Protein AF-A0A947UIB5-F1 (afdb_monomer)

Secondary structure (DSSP, 8-state):
-HHHHHHHHHHHHHHHH-TTSTTHHHHHHHHHHTT-HHHHHHHHHHHHHH-TT-HHHHHHHHHHHHHTT-HHHHHHHHHHHHHHHHHTTTHHHHHHHHHHHTT-HHHHHHHHHHHHHHHHHTTTTSTT--S----TTS--PPPGGGSSSS-PPPPPPPPPP------HHHHHHHHHHHHHHHHHHT--

Nearest PDB structures (foldseek):
  7obi-assembly2_B  TM=6.963E-01  e=1.605E-03  unidentified
  5bnw-assembly1_A  TM=6.310E-01  e=1.770E-03  Homo sapiens
  5nps-assembly1_A  TM=6.367E-01  e=2.744E-03  Homo sapiens
  3vty-assembly4_D  TM=6.247E-01  e=4.054E-03  Candidatus Magnetobacterium bavaricum
  1w3b-assembly1_A  TM=6.571E-01  e=7.641E-03  Homo sapiens

Foldseek 3Di:
DVVLVLVLVVLVVVCVVVVLDPSLQVNLVSCVVVVVLVVSLVSLLSNCLNVVLPLSSLQSNLVSCVVVVNNVSSVLSNLLSLVSVLVVLCVLQVVLVVCVVVVNNVSSVVSVVSSVCSNPVCVPVSVPSDSDDRDPPDPDDDDPVVVPPDDDDDDDDDDDDDDDDDDPVVVVVVSVVVVVVVVVVVVD

Solvent-accessible surface area (backbone atoms only — not comparable to full-atom values): 10899 Å² total; per-residue (Å²): 118,72,65,61,55,55,50,45,54,54,42,50,56,50,33,70,78,38,62,82,40,79,60,29,52,57,42,21,49,52,27,44,77,69,68,37,42,70,61,16,44,51,40,35,55,56,33,35,63,69,41,74,85,44,43,70,50,30,48,50,40,17,52,43,30,41,77,71,66,41,52,67,63,14,50,52,32,43,50,36,33,48,42,56,56,31,73,50,22,66,58,25,50,59,51,16,54,56,26,48,76,70,70,37,58,68,64,17,49,53,29,40,54,49,21,51,46,43,53,55,76,45,67,74,79,45,75,84,49,59,88,70,74,67,78,92,77,71,79,82,74,82,70,74,77,78,77,70,86,83,72,86,86,76,89,84,78,83,87,83,85,88,80,78,91,75,56,76,72,59,51,54,57,48,50,54,52,50,51,53,54,53,56,55,63,75,75,105

Structure (mmCIF, N/CA/C/O backbone):
data_AF-A0A947UIB5-F1
#
_entry.id   AF-A0A947UIB5-F1
#
loop_
_atom_site.group_PDB
_atom_site.id
_atom_site.type_symbol
_atom_site.label_atom_id
_atom_site.label_alt_id
_atom_site.label_comp_id
_atom_site.label_asym_id
_atom_site.label_entity_id
_atom_site.label_seq_id
_atom_site.pdbx_PDB_ins_code
_atom_site.Cartn_x
_atom_site.Cartn_y
_atom_site.Cartn_z
_atom_site.occupancy
_atom_site.B_iso_or_equiv
_atom_site.auth_seq_id
_atom_site.auth_comp_id
_atom_site.auth_asym_id
_atom_site.auth_atom_id
_atom_site.pdbx_PDB_model_num
ATOM 1 N N . MET A 1 1 ? 9.323 16.853 -19.468 1.00 47.03 1 MET A N 1
ATOM 2 C CA . MET A 1 1 ? 9.987 15.715 -20.145 1.00 47.03 1 MET A CA 1
ATOM 3 C C . MET A 1 1 ? 11.461 15.584 -19.764 1.00 47.03 1 MET A C 1
ATOM 5 O O . MET A 1 1 ? 11.873 14.468 -19.500 1.00 47.03 1 MET A O 1
ATOM 9 N N . ALA A 1 2 ? 12.253 16.667 -19.698 1.00 45.25 2 ALA A N 1
ATOM 10 C CA . ALA A 1 2 ? 13.651 16.587 -19.241 1.00 45.25 2 ALA A CA 1
ATOM 11 C C . ALA A 1 2 ? 13.792 16.429 -17.710 1.00 45.25 2 ALA A C 1
ATOM 13 O O . ALA A 1 2 ? 14.666 15.693 -17.265 1.00 45.25 2 ALA A O 1
ATOM 14 N N . ASP A 1 3 ? 12.908 17.056 -16.921 1.00 59.16 3 ASP A N 1
ATOM 15 C CA . ASP A 1 3 ? 12.922 16.965 -15.448 1.00 59.16 3 ASP A CA 1
ATOM 16 C C . ASP A 1 3 ? 12.654 15.532 -14.953 1.00 59.16 3 ASP A C 1
ATOM 18 O O . ASP A 1 3 ? 13.384 15.011 -14.120 1.00 59.16 3 ASP A O 1
ATOM 22 N N . SER A 1 4 ? 11.679 14.839 -15.551 1.00 69.69 4 SER A N 1
ATOM 23 C CA . SER A 1 4 ? 11.264 13.493 -15.125 1.00 69.69 4 SER A CA 1
ATOM 24 C C . SER A 1 4 ? 12.346 12.423 -15.322 1.00 69.69 4 SER A C 1
ATOM 26 O O . SER A 1 4 ? 12.428 11.479 -14.545 1.00 69.69 4 SER A O 1
ATOM 28 N N . ALA A 1 5 ? 13.200 12.558 -16.343 1.00 76.56 5 ALA A N 1
ATOM 29 C CA . ALA A 1 5 ? 14.285 11.607 -16.594 1.00 76.56 5 ALA A CA 1
ATOM 30 C C . ALA A 1 5 ? 15.475 11.814 -15.641 1.00 76.56 5 ALA A C 1
ATOM 32 O O . ALA A 1 5 ? 16.075 10.842 -15.182 1.00 76.56 5 ALA A O 1
ATOM 33 N N . ALA A 1 6 ? 15.800 13.073 -15.323 1.00 79.75 6 ALA A N 1
ATOM 34 C CA . ALA A 1 6 ? 16.829 13.403 -14.341 1.00 79.75 6 ALA A CA 1
ATOM 35 C C . ALA A 1 6 ? 16.397 12.992 -12.925 1.00 79.75 6 ALA A C 1
ATOM 37 O O . ALA A 1 6 ? 17.183 12.402 -12.185 1.00 79.75 6 ALA A O 1
ATOM 38 N N . GLU A 1 7 ? 15.132 13.240 -12.577 1.00 81.81 7 GLU A N 1
ATOM 39 C CA . GLU A 1 7 ? 14.546 12.810 -11.309 1.00 81.81 7 GLU A CA 1
ATOM 40 C C . GLU A 1 7 ? 14.553 11.282 -11.174 1.00 81.81 7 GLU A C 1
ATOM 42 O O . GLU A 1 7 ? 14.980 10.761 -10.141 1.00 81.81 7 GLU A O 1
ATOM 47 N N . LEU A 1 8 ? 14.169 10.553 -12.228 1.00 86.69 8 LEU A N 1
ATOM 48 C CA . LEU A 1 8 ? 14.205 9.092 -12.238 1.00 86.69 8 LEU A CA 1
ATOM 49 C C . LEU A 1 8 ? 15.620 8.555 -11.984 1.00 86.69 8 LEU A C 1
ATOM 51 O O . LEU A 1 8 ? 15.796 7.704 -11.116 1.00 86.69 8 LEU A O 1
ATOM 55 N N . PHE A 1 9 ? 16.630 9.093 -12.673 1.00 85.12 9 PHE A N 1
ATOM 56 C CA . PHE A 1 9 ? 18.028 8.692 -12.487 1.00 85.12 9 P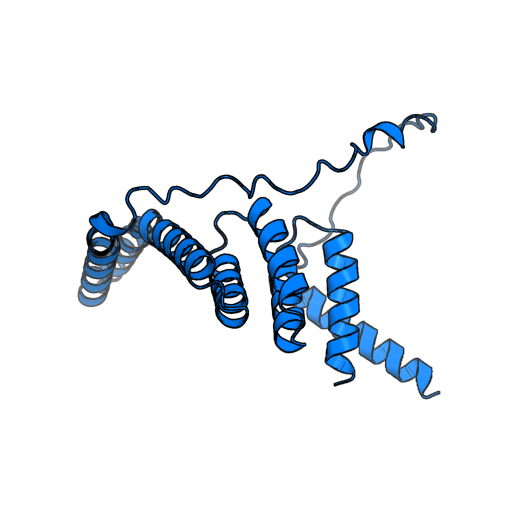HE A CA 1
ATOM 57 C C . PHE A 1 9 ? 18.514 8.910 -11.045 1.00 85.12 9 PHE A C 1
ATOM 59 O O . PHE A 1 9 ? 19.177 8.053 -10.458 1.00 85.12 9 PHE A O 1
ATOM 66 N N . LEU A 1 10 ? 18.159 10.048 -10.443 1.00 87.06 10 LEU A N 1
ATOM 67 C CA . LEU A 1 10 ? 18.513 10.354 -9.056 1.00 87.06 10 LEU A CA 1
ATOM 68 C C . LEU A 1 10 ? 17.814 9.411 -8.067 1.00 87.06 10 LEU A C 1
ATOM 70 O O . LEU A 1 10 ? 18.439 8.950 -7.110 1.00 87.06 10 LEU A O 1
ATOM 74 N N . LEU A 1 11 ? 16.536 9.103 -8.301 1.00 88.25 11 LEU A N 1
ATOM 75 C CA . LEU A 1 11 ? 15.777 8.151 -7.490 1.00 88.25 11 LEU A CA 1
ATOM 76 C C . LEU A 1 11 ? 16.348 6.730 -7.600 1.00 88.25 11 LEU A C 1
ATOM 78 O O . LEU A 1 11 ? 16.474 6.055 -6.578 1.00 88.25 11 LEU A O 1
ATOM 82 N N . GLU A 1 12 ? 16.728 6.291 -8.802 1.00 88.38 12 GLU A N 1
ATOM 83 C CA . GLU A 1 12 ? 17.376 4.997 -9.046 1.00 88.38 12 GLU A CA 1
ATOM 84 C C . GLU A 1 12 ? 18.682 4.871 -8.252 1.00 88.38 12 GLU A C 1
ATOM 86 O O . GLU A 1 12 ? 18.831 3.933 -7.466 1.00 88.38 12 GLU A O 1
ATOM 91 N N . ALA A 1 13 ? 19.598 5.834 -8.408 1.00 88.38 13 ALA A N 1
ATOM 92 C CA . ALA A 1 13 ? 20.888 5.831 -7.720 1.00 88.38 13 ALA A CA 1
ATOM 93 C C . ALA A 1 13 ? 20.712 5.793 -6.196 1.00 88.38 13 ALA A C 1
ATOM 95 O O . ALA A 1 13 ? 21.348 5.011 -5.491 1.00 88.38 13 ALA A O 1
ATOM 96 N N . TRP A 1 14 ? 19.787 6.601 -5.681 1.00 88.25 14 TRP A N 1
ATOM 97 C CA . TRP A 1 14 ? 19.594 6.715 -4.247 1.00 88.25 14 TRP A CA 1
ATOM 98 C C . TRP A 1 14 ? 18.954 5.458 -3.636 1.00 88.25 14 TRP A C 1
ATOM 100 O O . TRP A 1 14 ? 19.378 5.019 -2.565 1.00 88.25 14 TRP A O 1
ATOM 110 N N . VAL A 1 15 ? 17.952 4.862 -4.295 1.00 87.69 15 VAL A N 1
ATOM 111 C CA . VAL A 1 15 ? 17.315 3.613 -3.832 1.00 87.69 15 VAL A CA 1
ATOM 112 C C . VAL A 1 15 ? 18.281 2.433 -3.937 1.00 87.69 15 VAL A C 1
ATOM 114 O O . VAL A 1 15 ? 18.237 1.550 -3.082 1.00 87.69 15 VAL A O 1
ATOM 117 N N . ALA A 1 16 ? 19.175 2.426 -4.931 1.00 84.94 16 ALA A N 1
ATOM 118 C CA . ALA A 1 16 ? 20.237 1.429 -5.034 1.00 84.94 16 ALA A CA 1
ATOM 119 C C . ALA A 1 16 ? 21.198 1.491 -3.834 1.00 84.94 16 ALA A C 1
ATOM 121 O O . ALA A 1 16 ? 21.494 0.454 -3.241 1.00 84.94 16 ALA A O 1
ATOM 122 N N . ASP A 1 17 ? 21.604 2.696 -3.424 1.00 87.12 17 ASP A N 1
ATOM 123 C CA . ASP A 1 17 ? 22.452 2.901 -2.242 1.00 87.12 17 ASP A CA 1
ATOM 124 C C . ASP A 1 17 ? 21.692 2.689 -0.918 1.00 87.12 17 ASP A C 1
ATOM 126 O O . ASP A 1 17 ? 22.285 2.351 0.106 1.00 87.12 17 ASP A O 1
ATOM 130 N N . ASN A 1 18 ? 20.366 2.880 -0.918 1.00 86.19 18 ASN A N 1
ATOM 131 C CA . ASN A 1 18 ? 19.512 2.835 0.272 1.00 86.19 18 ASN A CA 1
ATOM 132 C C . ASN A 1 18 ? 18.266 1.955 0.045 1.00 86.19 18 ASN A C 1
ATOM 134 O O . ASN A 1 18 ? 17.135 2.463 0.038 1.00 86.19 18 ASN A O 1
ATOM 138 N N . PRO A 1 19 ? 18.423 0.623 -0.066 1.00 79.62 19 PRO A N 1
ATOM 139 C CA . PRO A 1 19 ? 17.326 -0.287 -0.417 1.00 79.62 19 PRO A CA 1
ATOM 140 C C . PRO A 1 19 ? 16.205 -0.334 0.633 1.00 79.62 19 PRO A C 1
ATOM 142 O O . PRO A 1 19 ? 15.067 -0.678 0.327 1.00 79.62 19 PRO A O 1
ATOM 145 N N . GLY A 1 20 ? 16.506 0.035 1.881 1.00 82.00 20 GLY A N 1
ATOM 146 C CA . GLY A 1 20 ? 15.544 0.086 2.982 1.00 82.00 20 GLY A CA 1
ATOM 147 C C . GLY A 1 20 ? 14.680 1.344 3.017 1.00 82.00 20 GLY A C 1
ATOM 148 O O . GLY A 1 20 ? 13.953 1.554 3.983 1.00 82.00 20 GLY A O 1
ATOM 149 N N . SER A 1 21 ? 14.751 2.221 2.024 1.00 89.00 21 SER A N 1
ATOM 150 C CA . SER A 1 21 ? 14.065 3.504 2.097 1.00 89.00 21 SER A CA 1
ATOM 151 C C . SER A 1 21 ? 12.772 3.575 1.319 1.00 89.00 21 SER A C 1
ATOM 153 O O . SER A 1 21 ? 12.696 3.172 0.165 1.00 89.00 21 SER A O 1
ATOM 155 N N . ARG A 1 22 ? 11.813 4.292 1.909 1.00 88.88 22 ARG A N 1
ATOM 156 C CA . ARG A 1 22 ? 10.492 4.607 1.357 1.00 88.88 22 ARG A CA 1
ATOM 157 C C . ARG A 1 22 ? 10.509 5.387 0.034 1.00 88.88 22 ARG A C 1
ATOM 159 O O . ARG A 1 22 ? 9.460 5.498 -0.591 1.00 88.88 22 ARG A O 1
ATOM 166 N N . LEU A 1 23 ? 11.658 5.900 -0.425 1.00 89.69 23 LEU A N 1
ATOM 167 C CA . LEU A 1 23 ? 11.763 6.521 -1.756 1.00 89.69 23 LEU A CA 1
ATOM 168 C C . LEU A 1 23 ? 11.569 5.527 -2.911 1.00 89.69 23 LEU A C 1
ATOM 170 O O . LEU A 1 23 ? 11.270 5.968 -4.020 1.00 89.69 23 LEU A O 1
ATOM 174 N N . PHE A 1 24 ? 11.619 4.214 -2.651 1.00 92.12 24 PHE A N 1
ATOM 175 C CA . PHE A 1 24 ? 11.237 3.194 -3.636 1.00 92.12 24 PHE A CA 1
ATOM 176 C C . PHE A 1 24 ? 9.829 3.432 -4.209 1.00 92.12 24 PHE A C 1
ATOM 178 O O . PHE A 1 24 ? 9.587 3.143 -5.377 1.00 92.12 24 PHE A O 1
ATOM 185 N N . LEU A 1 25 ? 8.907 3.993 -3.414 1.00 93.44 25 LEU A N 1
ATOM 186 C CA . LEU A 1 25 ? 7.547 4.285 -3.861 1.00 93.44 25 LEU A CA 1
ATOM 187 C C . LEU A 1 25 ? 7.536 5.354 -4.960 1.00 93.44 25 LEU A C 1
ATOM 189 O O . LEU A 1 25 ? 6.881 5.178 -5.982 1.00 93.44 25 LEU A O 1
ATOM 193 N N . LYS A 1 26 ? 8.298 6.436 -4.772 1.00 92.25 26 LYS A N 1
ATOM 194 C CA . LYS A 1 26 ? 8.405 7.512 -5.766 1.00 92.25 26 LYS A CA 1
ATOM 195 C C . LYS A 1 26 ? 9.085 7.029 -7.037 1.00 92.25 26 LYS A C 1
ATOM 197 O O . LYS A 1 26 ? 8.626 7.332 -8.130 1.00 92.25 26 LYS A O 1
ATOM 202 N N . LEU A 1 27 ? 10.136 6.222 -6.886 1.00 92.06 27 LEU A N 1
ATOM 203 C CA . LEU A 1 27 ? 10.799 5.576 -8.015 1.00 92.06 27 LEU A CA 1
ATOM 204 C C . LEU A 1 27 ? 9.815 4.707 -8.815 1.00 92.06 27 LEU A C 1
ATOM 206 O O . LEU A 1 27 ? 9.750 4.795 -10.037 1.00 92.06 27 LEU A O 1
ATOM 210 N N . ALA A 1 28 ? 8.997 3.909 -8.128 1.00 93.81 28 ALA A N 1
ATOM 211 C CA . ALA A 1 28 ? 7.986 3.085 -8.774 1.00 93.81 28 ALA A CA 1
ATOM 212 C C . ALA A 1 28 ? 6.890 3.902 -9.478 1.00 93.81 28 ALA A C 1
ATOM 214 O O . ALA A 1 28 ? 6.454 3.509 -10.562 1.00 93.81 28 ALA A O 1
ATOM 215 N N . GLN A 1 29 ? 6.458 5.029 -8.899 1.00 93.50 29 GLN A N 1
ATOM 216 C CA . GLN A 1 29 ? 5.518 5.956 -9.544 1.00 93.50 29 GLN A CA 1
ATOM 217 C C . GLN A 1 29 ? 6.116 6.527 -10.830 1.00 93.50 29 GLN A C 1
ATOM 219 O O . GLN A 1 29 ? 5.485 6.433 -11.879 1.00 93.50 29 GLN A O 1
ATOM 224 N N . ALA A 1 30 ? 7.361 7.004 -10.775 1.00 91.38 30 ALA A N 1
ATOM 225 C CA . ALA A 1 30 ? 8.062 7.525 -11.943 1.00 91.38 30 ALA A CA 1
ATOM 226 C C . ALA A 1 30 ? 8.228 6.457 -13.043 1.00 91.38 30 ALA A C 1
ATOM 228 O O . ALA A 1 30 ? 8.003 6.737 -14.219 1.00 91.38 30 ALA A O 1
ATOM 229 N N . TYR A 1 31 ? 8.540 5.205 -12.682 1.00 92.81 31 TYR A N 1
ATOM 230 C CA . TYR A 1 31 ? 8.568 4.101 -13.648 1.00 92.81 31 TYR A CA 1
ATOM 231 C C . TYR A 1 31 ? 7.208 3.826 -14.281 1.00 92.81 31 TYR A C 1
ATOM 233 O O . TYR A 1 31 ? 7.125 3.628 -15.492 1.00 92.81 31 TYR A O 1
ATOM 241 N N . LYS A 1 32 ? 6.140 3.833 -13.482 1.00 92.50 32 LYS A N 1
ATOM 242 C CA . LYS A 1 32 ? 4.782 3.637 -13.985 1.00 92.50 32 LYS A CA 1
ATOM 243 C C . LYS A 1 32 ? 4.393 4.741 -14.972 1.00 92.50 32 LYS A C 1
ATOM 245 O O . LYS A 1 32 ? 3.907 4.439 -16.055 1.00 92.50 32 LYS A O 1
ATOM 250 N N . GLU A 1 33 ? 4.650 6.003 -14.634 1.00 90.94 33 GLU A N 1
ATOM 251 C CA . GLU A 1 33 ? 4.391 7.153 -15.514 1.00 90.94 33 GLU A CA 1
ATOM 252 C C . GLU A 1 33 ? 5.208 7.095 -16.812 1.00 90.94 33 GLU A C 1
ATOM 254 O O . GLU A 1 33 ? 4.726 7.495 -17.869 1.00 90.94 33 GLU A O 1
ATOM 259 N N . ALA A 1 34 ? 6.417 6.531 -16.754 1.00 89.44 34 ALA A N 1
ATOM 260 C CA . ALA A 1 34 ? 7.254 6.267 -17.921 1.00 89.44 34 ALA A CA 1
ATOM 261 C C . ALA A 1 34 ? 6.822 5.028 -18.740 1.00 89.44 34 ALA A C 1
ATOM 263 O O . ALA A 1 34 ? 7.493 4.687 -19.714 1.00 89.44 34 ALA A O 1
ATOM 264 N N . GLY A 1 35 ? 5.750 4.323 -18.353 1.00 91.00 35 GLY A N 1
ATOM 265 C CA . GLY A 1 35 ? 5.289 3.083 -18.994 1.00 91.00 35 GLY A CA 1
ATOM 266 C C . GLY A 1 35 ? 6.167 1.856 -18.711 1.00 91.00 35 GLY A C 1
ATOM 267 O O . GLY A 1 35 ? 5.948 0.787 -19.276 1.00 91.00 35 GLY A O 1
ATOM 268 N N . ARG A 1 36 ? 7.150 1.988 -17.817 1.00 93.38 36 ARG A N 1
ATOM 269 C CA . ARG A 1 36 ? 8.108 0.949 -17.408 1.00 93.38 36 ARG A CA 1
ATOM 270 C C . ARG A 1 36 ? 7.507 0.095 -16.286 1.00 93.38 36 ARG A C 1
ATOM 272 O O . ARG A 1 36 ? 7.945 0.118 -15.133 1.00 93.38 36 ARG A O 1
ATOM 279 N N . LEU A 1 37 ? 6.417 -0.603 -16.611 1.00 92.31 37 LEU A N 1
ATOM 280 C CA . LEU A 1 37 ? 5.592 -1.327 -15.634 1.00 92.31 37 LEU A CA 1
ATOM 281 C C . LEU A 1 37 ? 6.333 -2.507 -14.982 1.00 92.31 37 LEU A C 1
ATOM 283 O O . LEU A 1 37 ? 6.098 -2.814 -13.812 1.00 92.31 37 LEU A O 1
ATOM 287 N N . ASP A 1 38 ? 7.241 -3.164 -15.706 1.00 92.94 38 ASP A N 1
ATOM 288 C CA . ASP A 1 38 ? 8.068 -4.246 -15.166 1.00 92.94 38 ASP A CA 1
ATOM 289 C C . ASP A 1 38 ? 9.014 -3.752 -14.068 1.00 92.94 38 ASP A C 1
ATOM 291 O O . ASP A 1 38 ? 9.051 -4.328 -12.978 1.00 92.94 38 ASP A O 1
ATOM 295 N N . GLU A 1 39 ? 9.731 -2.658 -14.314 1.00 92.25 39 GLU A N 1
ATOM 296 C CA . GLU A 1 39 ? 10.646 -2.066 -13.339 1.00 92.25 39 GLU A CA 1
ATOM 297 C C . GLU A 1 39 ? 9.902 -1.488 -12.135 1.00 92.25 39 GLU A C 1
ATOM 299 O O . GLU A 1 39 ? 10.340 -1.671 -10.996 1.00 92.25 39 GLU A O 1
ATOM 304 N N . SER A 1 40 ? 8.740 -0.866 -12.367 1.00 93.94 40 SER A N 1
ATOM 305 C CA . SER A 1 40 ? 7.865 -0.393 -11.291 1.00 93.94 40 SER A CA 1
ATOM 306 C C . SER A 1 40 ? 7.474 -1.538 -10.350 1.00 93.94 40 SER A C 1
ATOM 308 O O . SER A 1 40 ? 7.683 -1.449 -9.136 1.00 93.94 40 SER A O 1
ATOM 310 N N . ALA A 1 41 ? 7.001 -2.661 -10.905 1.00 94.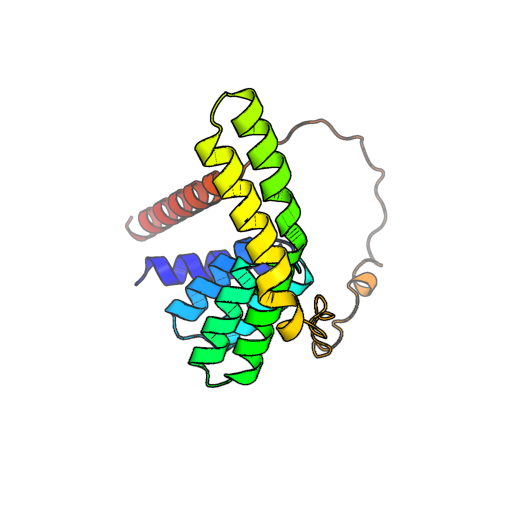19 41 ALA A N 1
ATOM 311 C CA . ALA A 1 41 ? 6.624 -3.831 -10.118 1.00 94.19 41 ALA A CA 1
ATOM 312 C C . ALA A 1 41 ? 7.809 -4.404 -9.322 1.00 94.19 41 ALA A C 1
ATOM 314 O O . ALA A 1 41 ? 7.659 -4.716 -8.140 1.00 94.19 41 ALA A O 1
ATOM 315 N N . GLN A 1 42 ? 8.998 -4.499 -9.928 1.00 93.12 42 GLN A N 1
ATOM 316 C CA . GLN A 1 42 ? 10.196 -5.013 -9.254 1.00 93.12 42 GLN A CA 1
ATOM 317 C C . GLN A 1 42 ? 10.634 -4.131 -8.080 1.00 93.12 42 GLN A C 1
ATOM 319 O O . GLN A 1 42 ? 10.956 -4.646 -7.005 1.00 93.12 42 GLN A O 1
ATOM 324 N N . VAL A 1 43 ? 10.637 -2.807 -8.259 1.00 93.00 43 VAL A N 1
ATOM 325 C CA . VAL A 1 43 ? 10.988 -1.871 -7.182 1.00 93.00 43 VAL A CA 1
ATOM 326 C C . VAL A 1 43 ? 9.981 -1.947 -6.040 1.00 93.00 43 VAL A C 1
ATOM 328 O O . VAL A 1 43 ? 10.388 -1.988 -4.878 1.00 93.00 43 VAL A O 1
ATOM 331 N N . LEU A 1 44 ? 8.686 -2.039 -6.345 1.00 93.44 44 LEU A N 1
ATOM 332 C CA . LEU A 1 44 ? 7.639 -2.180 -5.331 1.00 93.44 44 LEU A CA 1
ATOM 333 C C . LEU A 1 44 ? 7.759 -3.485 -4.557 1.00 93.44 44 LEU A C 1
ATOM 335 O O . LEU A 1 44 ? 7.693 -3.466 -3.331 1.00 93.44 44 LEU A O 1
ATOM 339 N N . GLN A 1 45 ? 7.983 -4.605 -5.245 1.00 93.00 45 GLN A N 1
ATOM 340 C CA . GLN A 1 45 ? 8.173 -5.900 -4.594 1.00 93.00 45 GLN A CA 1
ATOM 341 C C . GLN A 1 45 ? 9.369 -5.870 -3.640 1.00 93.00 45 GLN A C 1
ATOM 343 O O . GLN A 1 45 ? 9.235 -6.294 -2.496 1.00 93.00 45 GLN A O 1
ATOM 348 N N . ARG A 1 46 ? 10.511 -5.308 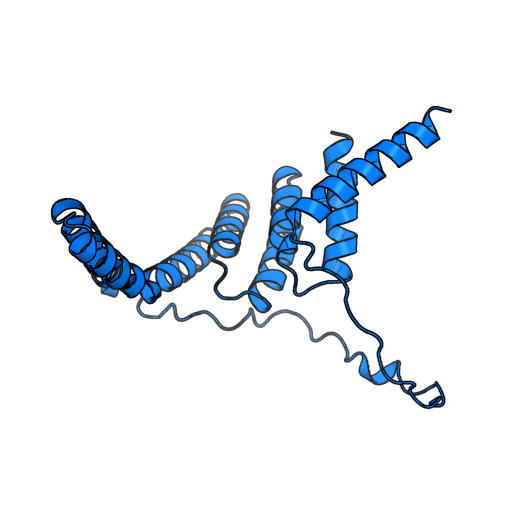-4.062 1.00 90.19 46 ARG A N 1
ATOM 349 C CA . ARG A 1 46 ? 11.697 -5.150 -3.201 1.00 90.19 46 ARG A CA 1
ATOM 350 C C . ARG A 1 46 ? 11.426 -4.234 -2.009 1.00 90.19 46 ARG A C 1
ATOM 352 O O . ARG A 1 46 ? 11.769 -4.581 -0.882 1.00 90.19 46 ARG A O 1
ATOM 359 N N . GLY A 1 47 ? 10.782 -3.093 -2.238 1.00 91.00 47 GLY A N 1
ATOM 360 C CA . GLY A 1 47 ? 10.444 -2.148 -1.176 1.00 91.00 47 GLY A CA 1
ATOM 361 C C . GLY A 1 47 ? 9.471 -2.725 -0.148 1.00 91.00 47 GLY A C 1
ATOM 362 O O . GLY A 1 47 ? 9.637 -2.493 1.048 1.00 91.00 47 GLY A O 1
ATOM 363 N N . LEU A 1 48 ? 8.513 -3.544 -0.588 1.00 92.00 48 LEU A N 1
ATOM 364 C CA . LEU A 1 48 ? 7.560 -4.243 0.277 1.00 92.00 48 LEU A CA 1
ATOM 365 C C . LEU A 1 48 ? 8.202 -5.354 1.119 1.00 92.00 48 LEU A C 1
ATOM 367 O O . LEU A 1 48 ? 7.667 -5.665 2.179 1.00 92.00 48 LEU A O 1
ATOM 371 N N . VAL A 1 49 ? 9.355 -5.911 0.723 1.00 91.25 49 VAL A N 1
ATOM 372 C CA . VAL A 1 49 ? 10.137 -6.790 1.618 1.00 91.25 49 VAL A CA 1
ATOM 373 C C . VAL A 1 49 ? 10.624 -6.009 2.842 1.00 91.25 49 VAL A C 1
ATOM 375 O O . VAL A 1 49 ? 10.585 -6.521 3.957 1.00 91.25 49 VAL A O 1
ATOM 378 N N . MET A 1 50 ? 11.048 -4.758 2.645 1.00 89.94 50 MET A N 1
ATOM 379 C CA . MET A 1 50 ? 11.563 -3.898 3.717 1.00 89.94 50 MET A CA 1
ATOM 380 C C . MET A 1 50 ? 10.445 -3.193 4.499 1.00 89.94 50 MET A C 1
ATOM 382 O O . MET A 1 50 ? 10.594 -2.934 5.691 1.00 89.94 50 MET A O 1
ATOM 386 N N . HIS A 1 51 ? 9.323 -2.890 3.840 1.00 89.50 51 HIS A N 1
ATOM 387 C CA . HIS A 1 51 ? 8.161 -2.196 4.409 1.00 89.50 51 HIS A CA 1
ATOM 388 C C . HIS A 1 51 ? 6.867 -2.992 4.160 1.00 89.50 51 HIS A C 1
ATOM 390 O O . HIS A 1 51 ? 6.010 -2.551 3.389 1.00 89.50 51 HIS A O 1
ATOM 396 N N . PRO A 1 52 ? 6.679 -4.154 4.813 1.00 88.75 52 PRO A N 1
ATOM 397 C CA . PRO A 1 52 ? 5.577 -5.073 4.503 1.00 88.75 52 PRO A CA 1
ATOM 398 C C . PRO A 1 52 ? 4.182 -4.511 4.806 1.00 88.75 52 PRO A C 1
ATOM 400 O O . PRO A 1 52 ? 3.214 -4.886 4.146 1.00 88.75 52 PRO A O 1
ATOM 403 N N . ALA A 1 53 ? 4.063 -3.588 5.760 1.00 87.81 53 ALA A N 1
ATOM 404 C CA . ALA A 1 53 ? 2.792 -2.964 6.138 1.00 87.81 53 ALA A CA 1
ATOM 405 C C . ALA A 1 53 ? 2.452 -1.705 5.310 1.00 87.81 53 ALA A C 1
ATOM 407 O O . ALA A 1 53 ? 1.497 -0.993 5.611 1.00 87.81 53 ALA A O 1
ATOM 408 N N . MET A 1 54 ? 3.239 -1.377 4.278 1.00 92.12 54 MET A N 1
ATOM 409 C CA . MET A 1 54 ? 3.054 -0.146 3.508 1.00 92.12 54 MET A CA 1
ATOM 410 C C . MET A 1 54 ? 1.912 -0.289 2.492 1.00 92.12 54 MET A C 1
ATOM 412 O O . MET A 1 54 ? 2.122 -0.652 1.335 1.00 92.12 54 MET A O 1
ATOM 416 N N . VAL A 1 55 ? 0.694 0.023 2.945 1.00 92.50 55 VAL A N 1
ATOM 417 C CA . VAL A 1 55 ? -0.559 -0.041 2.168 1.00 92.50 55 VAL A CA 1
ATOM 418 C C . VAL A 1 55 ? -0.447 0.696 0.832 1.00 92.50 55 VAL A C 1
ATOM 420 O O . VAL A 1 55 ? -0.804 0.136 -0.200 1.00 92.50 55 VAL A O 1
ATOM 423 N N . GLU A 1 56 ? 0.128 1.901 0.827 1.00 93.56 56 GLU A N 1
ATOM 424 C CA . GLU A 1 56 ? 0.294 2.719 -0.384 1.00 93.56 56 GLU A CA 1
ATOM 425 C C . GLU A 1 56 ? 1.131 2.008 -1.466 1.00 93.56 56 GLU A C 1
ATOM 427 O O . GLU A 1 56 ? 0.775 2.010 -2.644 1.00 93.56 56 GLU A O 1
ATOM 432 N N . ALA A 1 57 ? 2.203 1.313 -1.070 1.00 93.62 57 ALA A N 1
ATOM 433 C CA . ALA A 1 57 ? 3.020 0.536 -2.000 1.00 93.62 57 ALA A CA 1
ATOM 434 C C . ALA A 1 57 ? 2.278 -0.691 -2.545 1.00 93.62 57 ALA A C 1
ATOM 436 O O . ALA A 1 57 ? 2.429 -1.022 -3.721 1.00 93.62 57 ALA A O 1
ATOM 437 N N . ARG A 1 58 ? 1.448 -1.350 -1.725 1.00 94.62 58 ARG A N 1
ATOM 438 C CA . ARG A 1 58 ? 0.608 -2.474 -2.176 1.00 94.62 58 ARG A CA 1
ATOM 439 C C . ARG A 1 58 ? -0.463 -2.020 -3.163 1.00 94.62 58 ARG A C 1
ATOM 441 O O . ARG A 1 58 ? -0.682 -2.694 -4.166 1.00 94.62 58 ARG A O 1
ATOM 448 N N . GLN A 1 59 ? -1.086 -0.867 -2.917 1.00 95.81 59 GLN A N 1
ATOM 449 C CA . GLN A 1 59 ? -2.058 -0.271 -3.836 1.00 95.81 59 GLN A CA 1
ATOM 450 C C . GLN A 1 59 ? -1.420 0.067 -5.185 1.00 95.81 59 GLN A C 1
ATOM 452 O O . GLN A 1 59 ? -1.971 -0.287 -6.227 1.00 95.81 59 GLN A O 1
ATOM 457 N N . LEU A 1 60 ? -0.238 0.693 -5.178 1.00 95.94 60 LEU A N 1
ATOM 458 C CA . LEU A 1 60 ? 0.469 1.003 -6.417 1.00 95.94 60 LEU A CA 1
ATOM 459 C C . LEU A 1 60 ? 0.894 -0.269 -7.163 1.00 95.94 60 LEU A C 1
ATOM 461 O O . LEU A 1 60 ? 0.750 -0.334 -8.381 1.00 95.94 60 LEU A O 1
ATOM 465 N N . LEU A 1 61 ? 1.349 -1.304 -6.449 1.00 96.50 61 LEU A N 1
ATOM 466 C CA . LEU A 1 61 ? 1.707 -2.583 -7.067 1.00 96.50 61 LEU A CA 1
ATOM 467 C C . LEU A 1 61 ? 0.491 -3.243 -7.719 1.00 96.50 61 LEU A C 1
ATOM 469 O O . LEU A 1 61 ? 0.600 -3.737 -8.837 1.00 96.50 61 LEU A O 1
ATOM 473 N N . ALA A 1 62 ? -0.672 -3.207 -7.068 1.00 95.75 62 ALA A N 1
ATOM 474 C CA . ALA A 1 62 ? -1.907 -3.709 -7.654 1.00 95.75 62 ALA A CA 1
ATOM 475 C C . ALA A 1 62 ? -2.299 -2.953 -8.929 1.00 95.75 62 ALA A C 1
ATOM 477 O O . ALA A 1 62 ? -2.687 -3.576 -9.913 1.00 95.75 62 ALA A O 1
ATOM 478 N N . GLN A 1 63 ? -2.159 -1.624 -8.937 1.00 96.25 63 GLN A N 1
ATOM 479 C CA . GLN A 1 63 ? -2.423 -0.823 -10.130 1.00 96.25 63 GLN A CA 1
ATOM 480 C C . GLN A 1 63 ? -1.493 -1.218 -11.284 1.00 96.25 63 GLN A C 1
ATOM 482 O O . GLN A 1 63 ? -1.965 -1.476 -12.387 1.00 96.25 63 GLN A O 1
ATOM 487 N N . VAL A 1 64 ? -0.188 -1.319 -11.017 1.00 95.94 64 VAL A N 1
ATOM 488 C CA . VAL A 1 64 ? 0.814 -1.723 -12.014 1.00 95.94 64 VAL A CA 1
ATOM 489 C C . VAL A 1 64 ? 0.525 -3.130 -12.546 1.00 95.94 64 VAL A C 1
ATOM 491 O O . VAL A 1 64 ? 0.564 -3.347 -13.752 1.00 95.94 64 VAL A O 1
ATOM 494 N N . LEU A 1 65 ? 0.192 -4.089 -11.677 1.00 93.31 65 LEU A N 1
ATOM 495 C CA . LEU A 1 65 ? -0.163 -5.455 -12.083 1.00 93.31 65 LEU A CA 1
ATOM 496 C C . LEU A 1 65 ? -1.448 -5.494 -12.922 1.00 93.31 65 LEU A C 1
ATOM 498 O O . LEU A 1 65 ? -1.492 -6.190 -13.934 1.00 93.31 65 LEU A O 1
ATOM 502 N N . GLY A 1 66 ? -2.455 -4.697 -12.558 1.00 93.81 66 GLY A N 1
ATOM 503 C CA . GLY A 1 66 ? -3.687 -4.554 -13.331 1.00 93.81 66 GLY A CA 1
ATOM 504 C C . GLY A 1 66 ? -3.442 -3.975 -14.726 1.00 93.81 66 GLY A C 1
ATOM 505 O O . GLY A 1 66 ? -3.978 -4.496 -15.702 1.00 93.81 66 GLY A O 1
ATOM 506 N N . GLU A 1 67 ? -2.580 -2.961 -14.842 1.00 94.56 67 GLU A N 1
ATOM 507 C CA . GLU A 1 67 ? -2.163 -2.382 -16.131 1.00 94.56 67 GLU A CA 1
ATOM 508 C C . GLU A 1 67 ? -1.377 -3.386 -16.995 1.00 94.56 67 GLU A C 1
ATOM 510 O O . GLU A 1 67 ? -1.471 -3.350 -18.221 1.00 94.56 67 GLU A O 1
ATOM 515 N N . LYS A 1 68 ? -0.668 -4.336 -16.373 1.00 92.12 68 LYS A N 1
ATOM 516 C CA . LYS A 1 68 ? 0.005 -5.456 -17.057 1.00 92.12 68 LYS A CA 1
ATOM 517 C C . LYS A 1 68 ? -0.932 -6.608 -17.442 1.00 92.12 68 LYS A C 1
ATOM 519 O O . LYS A 1 68 ? -0.497 -7.530 -18.128 1.00 92.12 68 LYS A O 1
ATOM 524 N N . GLY A 1 69 ? -2.189 -6.578 -17.000 1.00 92.00 69 GLY A N 1
ATOM 525 C CA . GLY A 1 69 ? -3.176 -7.635 -17.232 1.00 92.00 69 GLY A CA 1
ATOM 526 C C . GLY A 1 69 ? -3.167 -8.770 -16.201 1.00 92.00 69 GLY A C 1
ATOM 527 O O . GLY A 1 69 ? -3.962 -9.698 -16.328 1.00 92.00 69 GLY A O 1
ATOM 528 N N . ASP A 1 70 ? -2.332 -8.698 -15.162 1.00 91.44 70 ASP A N 1
ATOM 529 C CA . ASP A 1 70 ? -2.287 -9.691 -14.082 1.00 91.44 70 ASP A CA 1
ATOM 530 C C . ASP A 1 70 ? -3.295 -9.336 -12.976 1.00 91.44 70 ASP A C 1
ATOM 532 O O . ASP A 1 70 ? -2.965 -8.818 -11.903 1.00 91.44 70 ASP A O 1
ATOM 536 N N . GLN A 1 71 ? -4.575 -9.558 -13.285 1.00 90.56 71 GLN A N 1
ATOM 537 C CA . GLN A 1 71 ? -5.687 -9.193 -12.405 1.00 90.56 71 GLN A CA 1
ATOM 538 C C . GLN A 1 71 ? -5.702 -9.988 -11.096 1.00 90.56 71 GLN A C 1
ATOM 540 O O . GLN A 1 71 ? -6.050 -9.432 -10.054 1.00 90.56 71 GLN A O 1
ATOM 545 N N . GLU A 1 72 ? -5.310 -11.264 -11.122 1.00 88.31 72 GLU A N 1
ATOM 546 C CA . GLU A 1 72 ? -5.276 -12.099 -9.918 1.00 88.31 72 GLU A CA 1
ATOM 547 C C . GLU A 1 72 ? -4.200 -11.614 -8.942 1.00 88.31 72 GLU A C 1
ATOM 549 O O . GLU A 1 72 ? -4.474 -11.444 -7.750 1.00 88.31 72 GLU A O 1
ATOM 554 N N . ALA A 1 73 ? -2.991 -11.314 -9.428 1.00 87.62 73 ALA A N 1
ATOM 555 C CA . ALA A 1 73 ? -1.942 -10.772 -8.573 1.00 87.62 73 ALA A CA 1
ATOM 556 C C . ALA A 1 73 ? -2.312 -9.383 -8.026 1.00 87.62 73 ALA A C 1
ATOM 558 O O . ALA A 1 73 ? -2.055 -9.101 -6.852 1.00 87.62 73 ALA A O 1
ATOM 559 N N . ALA A 1 74 ? -2.958 -8.534 -8.833 1.00 90.75 74 ALA A N 1
ATOM 560 C CA . ALA A 1 74 ? -3.456 -7.235 -8.385 1.00 90.75 74 ALA A CA 1
ATOM 561 C C . ALA A 1 74 ? -4.491 -7.366 -7.255 1.00 90.75 74 ALA A C 1
ATOM 563 O O . ALA A 1 74 ? -4.390 -6.683 -6.231 1.00 90.75 74 ALA A O 1
ATOM 564 N N . LEU A 1 75 ? -5.451 -8.281 -7.414 1.00 90.19 75 LEU A N 1
ATOM 565 C CA . LEU A 1 75 ? -6.480 -8.566 -6.419 1.00 90.19 75 LEU A CA 1
ATOM 566 C C . LEU A 1 75 ? -5.862 -9.053 -5.106 1.00 90.19 75 LEU A C 1
ATOM 568 O O . LEU A 1 75 ? -6.200 -8.525 -4.046 1.00 90.19 75 LEU A O 1
ATOM 572 N N . ASN A 1 76 ? -4.894 -9.971 -5.172 1.00 89.12 76 ASN A N 1
ATOM 573 C CA . ASN A 1 76 ? -4.177 -10.451 -3.990 1.00 89.12 76 ASN A CA 1
ATOM 574 C C . ASN A 1 76 ? -3.498 -9.300 -3.226 1.00 89.12 76 ASN A C 1
ATOM 576 O O . ASN A 1 76 ? -3.631 -9.209 -2.005 1.00 89.12 76 ASN A O 1
ATOM 580 N N . GLN A 1 77 ? -2.824 -8.377 -3.927 1.00 90.56 77 GLN A N 1
ATOM 581 C CA . GLN A 1 77 ? -2.176 -7.227 -3.280 1.00 90.56 77 GLN A CA 1
ATOM 582 C C . GLN A 1 77 ? -3.179 -6.282 -2.607 1.00 90.56 77 GLN A C 1
ATOM 584 O O . GLN A 1 77 ? -2.922 -5.816 -1.492 1.00 90.56 77 GLN A O 1
ATOM 589 N N . LEU A 1 78 ? -4.330 -6.022 -3.237 1.00 91.62 78 LEU A N 1
ATOM 590 C CA . LEU A 1 78 ? -5.394 -5.208 -2.638 1.00 91.62 78 LEU A CA 1
ATOM 591 C C . LEU A 1 78 ? -6.034 -5.892 -1.434 1.00 91.62 78 LEU A C 1
ATOM 593 O O . LEU A 1 78 ? -6.323 -5.226 -0.443 1.00 91.62 78 LEU A O 1
ATOM 597 N N . MET A 1 79 ? -6.216 -7.209 -1.481 1.00 88.94 79 MET A N 1
ATOM 598 C CA . MET A 1 79 ? -6.731 -7.964 -0.344 1.00 88.94 79 MET A CA 1
ATOM 599 C C . MET A 1 79 ? -5.768 -7.922 0.843 1.00 88.94 79 MET A C 1
ATOM 601 O O . MET A 1 79 ? -6.207 -7.693 1.968 1.00 88.94 79 MET A O 1
ATO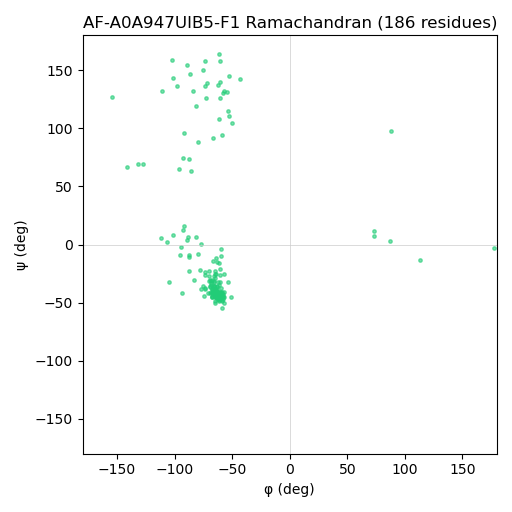M 605 N N . THR A 1 80 ? -4.457 -8.054 0.619 1.00 87.94 80 THR A N 1
ATOM 606 C CA . THR A 1 80 ? -3.472 -7.874 1.697 1.00 87.94 80 THR A CA 1
ATOM 607 C C . THR A 1 80 ? -3.487 -6.442 2.235 1.00 87.94 80 THR A C 1
ATOM 609 O O . THR A 1 80 ? -3.479 -6.246 3.445 1.00 87.94 80 THR A O 1
ATOM 612 N N . ALA A 1 81 ? -3.566 -5.431 1.365 1.00 89.69 81 ALA A N 1
ATOM 613 C CA . ALA A 1 81 ? -3.671 -4.034 1.787 1.00 89.69 81 ALA A CA 1
ATOM 614 C C . ALA A 1 81 ? -4.928 -3.775 2.639 1.00 89.69 81 ALA A C 1
ATOM 616 O O . ALA A 1 81 ? -4.856 -3.107 3.669 1.00 89.69 81 ALA A O 1
ATOM 617 N N . ALA A 1 82 ? -6.067 -4.344 2.242 1.00 88.12 82 ALA A N 1
ATOM 618 C CA . ALA A 1 82 ? -7.317 -4.255 2.986 1.00 88.12 82 ALA A CA 1
ATOM 619 C C . ALA A 1 82 ? -7.230 -4.972 4.342 1.00 88.12 82 ALA A C 1
ATOM 621 O O . ALA A 1 82 ? -7.710 -4.440 5.340 1.00 88.12 82 ALA A O 1
ATOM 622 N N . ALA A 1 83 ? -6.572 -6.134 4.409 1.00 85.06 83 ALA A N 1
ATOM 623 C CA . ALA A 1 83 ? -6.335 -6.835 5.668 1.00 85.06 83 ALA A CA 1
ATOM 624 C C . ALA A 1 83 ? -5.485 -6.024 6.646 1.00 85.06 83 ALA A C 1
ATOM 626 O O . ALA A 1 83 ? -5.830 -5.952 7.825 1.00 85.06 83 ALA A O 1
ATOM 627 N N . GLU A 1 84 ? -4.434 -5.365 6.157 1.00 86.06 84 GLU A N 1
ATOM 628 C CA . GLU A 1 84 ? -3.623 -4.463 6.975 1.00 86.06 84 GLU A CA 1
ATOM 629 C C . GLU A 1 84 ? -4.432 -3.259 7.472 1.00 86.06 84 GLU A C 1
ATOM 631 O O . GLU A 1 84 ? -4.329 -2.885 8.633 1.00 86.06 84 GLU A O 1
ATOM 636 N N . LEU A 1 85 ? -5.301 -2.663 6.653 1.00 84.44 85 LEU A N 1
ATOM 637 C CA . LEU A 1 85 ? -6.163 -1.571 7.125 1.00 84.44 85 LEU A CA 1
ATOM 638 C C . LEU A 1 85 ? -7.167 -2.046 8.188 1.00 84.44 85 LEU A C 1
ATOM 640 O O . LEU A 1 85 ? -7.352 -1.383 9.208 1.00 84.44 85 LEU A O 1
ATOM 644 N N . CYS A 1 86 ? -7.783 -3.212 7.985 1.00 84.31 86 CYS A N 1
ATOM 645 C CA . CYS A 1 86 ? -8.736 -3.791 8.931 1.00 84.31 86 CYS A CA 1
ATOM 646 C C . CYS A 1 86 ? -8.087 -4.239 10.244 1.00 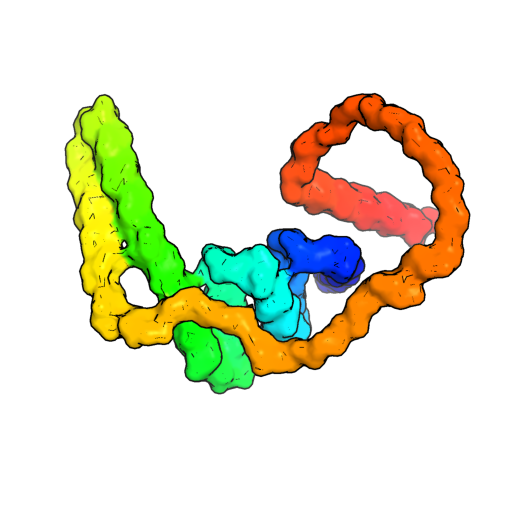84.31 86 CYS A C 1
ATOM 648 O O . CYS A 1 86 ? -8.734 -4.163 11.288 1.00 84.31 86 CYS A O 1
ATOM 650 N N . SER A 1 87 ? -6.825 -4.679 10.232 1.00 84.06 87 SER A N 1
ATOM 651 C CA . SER A 1 87 ? -6.108 -5.039 11.463 1.00 84.06 87 SER A CA 1
ATOM 652 C C . SER A 1 87 ? -5.882 -3.825 12.374 1.00 84.06 87 SER A C 1
ATOM 654 O O . SER A 1 87 ? -5.841 -3.969 13.595 1.00 84.06 87 SER A O 1
ATOM 656 N N . HIS A 1 88 ? -5.841 -2.618 11.800 1.00 84.25 88 HIS A N 1
ATOM 657 C CA . HIS A 1 88 ? -5.699 -1.351 12.518 1.00 84.25 88 HIS A CA 1
ATOM 658 C C . HIS A 1 88 ? -7.045 -0.687 12.867 1.00 84.25 88 HIS A C 1
ATOM 660 O O . HIS A 1 88 ? -7.063 0.462 13.309 1.00 84.25 88 HIS A O 1
ATOM 666 N N . ALA A 1 89 ? -8.179 -1.390 12.735 1.00 85.25 89 ALA A N 1
ATOM 667 C CA . ALA A 1 89 ? -9.505 -0.840 13.041 1.00 85.25 89 ALA A CA 1
ATOM 668 C C . ALA A 1 89 ? -9.644 -0.313 14.489 1.00 85.25 89 ALA A C 1
ATOM 670 O O . ALA A 1 89 ? -10.408 0.617 14.732 1.00 85.25 89 ALA A O 1
ATOM 671 N N . GLY A 1 90 ? -8.850 -0.823 15.440 1.00 84.94 90 GLY A N 1
ATOM 672 C CA . GLY A 1 90 ? -8.824 -0.323 16.823 1.00 84.94 90 GLY A CA 1
ATOM 673 C C . GLY A 1 90 ? -8.352 1.134 16.974 1.00 84.94 90 GLY A C 1
ATOM 674 O O . GLY A 1 90 ? -8.587 1.751 18.010 1.00 84.94 90 GLY A O 1
ATOM 675 N N . VAL A 1 91 ? -7.729 1.732 15.948 1.00 89.38 91 VAL A N 1
ATOM 676 C CA . VAL A 1 91 ? -7.372 3.166 15.952 1.00 89.38 91 VAL A CA 1
ATOM 677 C C . VAL A 1 91 ? -8.620 4.048 16.086 1.00 89.38 91 VAL A C 1
ATOM 679 O O . VAL A 1 91 ? -8.563 5.101 16.726 1.00 89.38 91 VAL A O 1
ATOM 682 N N . PHE A 1 92 ? -9.756 3.610 15.539 1.00 89.62 92 PHE A N 1
ATOM 683 C CA . PHE A 1 92 ? -11.010 4.354 15.613 1.00 89.62 92 PHE A CA 1
ATOM 684 C C . PHE A 1 92 ? -11.608 4.390 17.025 1.00 89.62 92 PHE A C 1
ATOM 686 O O . PHE A 1 92 ? -12.239 5.384 17.380 1.00 89.62 92 PHE A O 1
ATOM 693 N N . ASP A 1 93 ? -11.333 3.390 17.866 1.00 88.38 93 ASP A N 1
ATOM 694 C CA . ASP A 1 93 ? -11.758 3.401 19.270 1.00 88.38 93 ASP A CA 1
ATOM 695 C C . ASP A 1 93 ? -11.024 4.491 20.060 1.00 88.38 93 ASP A C 1
ATOM 697 O O . ASP A 1 93 ? -11.641 5.271 20.786 1.00 88.38 93 ASP A O 1
ATOM 701 N N . GLY A 1 94 ? -9.704 4.605 19.869 1.00 90.62 94 GLY A N 1
ATOM 702 C CA . GLY A 1 94 ? -8.913 5.672 20.489 1.00 90.62 94 GLY A CA 1
ATOM 703 C C . GLY A 1 94 ? -9.340 7.062 20.011 1.00 90.62 94 GLY A C 1
ATOM 704 O O . GLY A 1 94 ? -9.375 8.018 20.789 1.00 90.62 94 GLY A O 1
ATOM 705 N N . LEU A 1 95 ? -9.720 7.1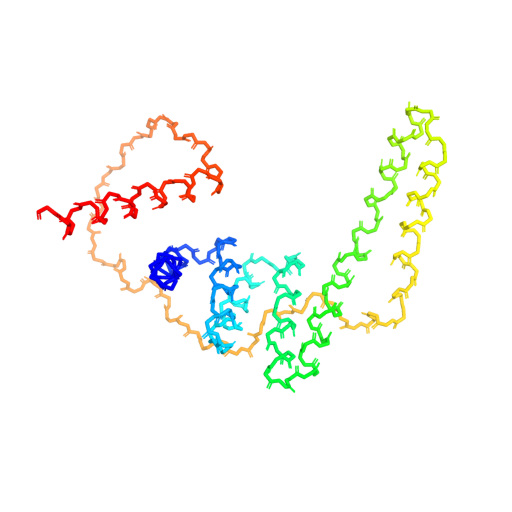68 18.738 1.00 90.62 95 LEU A N 1
ATOM 706 C CA . LEU A 1 95 ? -10.231 8.396 18.147 1.00 90.62 95 LEU A CA 1
ATOM 707 C C . LEU A 1 95 ? -11.611 8.772 18.724 1.00 90.62 95 LEU A C 1
ATOM 709 O O . LEU A 1 95 ? -11.821 9.933 19.083 1.00 90.62 95 LEU A O 1
ATOM 713 N N . ALA A 1 96 ? -12.496 7.791 18.927 1.00 91.88 96 ALA A N 1
ATOM 714 C CA . ALA A 1 96 ? -13.769 7.976 19.619 1.00 91.88 96 ALA A CA 1
ATOM 715 C C . ALA A 1 96 ? -13.571 8.498 21.049 1.00 91.88 96 ALA A C 1
ATOM 717 O O . ALA A 1 96 ? -14.172 9.504 21.424 1.00 91.88 96 ALA A O 1
ATOM 718 N N . SER A 1 97 ? -12.675 7.879 21.828 1.00 93.31 97 SER A N 1
ATOM 719 C CA . SER A 1 97 ? -12.384 8.312 23.202 1.00 93.31 97 SER A CA 1
ATOM 720 C C . SER A 1 97 ? -11.875 9.757 23.273 1.00 93.31 97 SER A C 1
ATOM 722 O O . SER A 1 97 ? -12.245 10.506 24.180 1.00 93.31 97 SER A O 1
ATOM 724 N N . LEU A 1 98 ? -11.056 10.188 22.307 1.00 95.38 98 LEU A N 1
ATOM 725 C CA . LEU A 1 98 ? -10.581 11.574 22.236 1.00 95.38 98 LEU A CA 1
ATOM 726 C C . LEU A 1 98 ? -11.700 12.570 21.894 1.00 95.38 98 LEU A C 1
ATOM 728 O O . LEU A 1 98 ? -11.685 13.698 22.395 1.00 95.38 98 LEU A O 1
ATOM 732 N N . TRP A 1 99 ? -12.665 12.188 21.055 1.00 93.69 99 TRP A N 1
ATOM 733 C CA . TRP A 1 99 ? -13.820 13.031 20.741 1.00 93.69 99 TRP A CA 1
ATOM 734 C C . TRP A 1 99 ? -14.828 13.109 21.888 1.00 93.69 99 TRP A C 1
ATOM 736 O O . TRP A 1 99 ? -15.303 14.207 22.187 1.00 93.69 99 TRP A O 1
ATOM 746 N N . GLU A 1 100 ? -15.058 12.016 22.617 1.00 92.31 100 GLU A N 1
ATOM 747 C CA . GLU A 1 100 ? -15.864 12.034 23.845 1.00 92.31 100 GLU A CA 1
ATOM 748 C C . GLU A 1 100 ? -15.282 12.977 24.895 1.00 92.31 100 GLU A C 1
ATOM 750 O O . GLU A 1 100 ? -16.010 13.798 25.453 1.00 92.31 100 GLU A O 1
ATOM 755 N N . ALA A 1 101 ? -13.962 12.932 25.102 1.00 94.00 101 ALA A N 1
ATOM 756 C CA . ALA A 1 101 ? -13.271 13.840 26.016 1.00 94.00 101 ALA A CA 1
ATOM 757 C C . ALA A 1 101 ? -13.421 15.320 25.611 1.00 94.00 101 ALA A C 1
ATOM 759 O O . ALA A 1 101 ? -13.376 16.206 26.462 1.00 94.00 101 ALA A O 1
ATOM 760 N N . LYS A 1 102 ? -13.629 15.600 24.317 1.00 93.88 102 LYS A N 1
ATOM 761 C CA . LYS A 1 102 ? -13.908 16.943 23.783 1.00 93.88 102 LYS A CA 1
ATOM 762 C C . LYS A 1 102 ? -15.402 17.299 23.747 1.00 93.88 102 LYS A C 1
ATOM 764 O O . LYS A 1 102 ? -15.742 18.361 23.230 1.00 93.88 102 LYS A O 1
ATOM 769 N N . GLY A 1 103 ? -16.285 16.437 24.255 1.00 93.31 103 GLY A N 1
ATOM 770 C CA . GLY A 1 103 ? -17.740 16.631 24.234 1.00 93.31 103 GLY A CA 1
ATOM 771 C C . GLY A 1 103 ? -18.390 16.441 22.857 1.00 93.31 103 GLY A C 1
ATOM 772 O O . GLY A 1 103 ? -19.554 16.785 22.675 1.00 93.31 103 GLY A O 1
ATOM 773 N N . ARG A 1 104 ? -17.654 15.896 21.883 1.00 93.31 104 ARG A N 1
ATOM 774 C CA . ARG A 1 104 ? -18.080 15.676 20.493 1.00 93.31 104 ARG A CA 1
ATOM 775 C C . ARG A 1 104 ? -18.661 14.275 20.324 1.00 93.31 104 ARG A C 1
ATOM 777 O O . ARG A 1 104 ? -18.006 13.360 19.837 1.00 93.31 104 ARG A O 1
ATOM 784 N N . GLN A 1 105 ? -19.880 14.101 20.828 1.00 88.94 105 GLN A N 1
ATOM 785 C CA . GLN A 1 105 ? -20.539 12.793 20.918 1.00 88.94 105 GLN A CA 1
ATOM 786 C C . GLN A 1 105 ? -20.933 12.216 19.551 1.00 88.94 105 GLN A C 1
ATOM 788 O O . GLN A 1 105 ? -20.829 11.009 19.357 1.00 88.94 105 GLN A O 1
ATOM 793 N N . ALA A 1 106 ? -21.345 13.062 18.601 1.00 88.12 106 ALA A N 1
ATOM 794 C CA . ALA A 1 106 ? -21.710 12.614 17.257 1.00 88.12 106 ALA A CA 1
ATOM 795 C C . ALA A 1 106 ? -20.491 12.040 16.523 1.00 88.12 106 ALA A C 1
ATOM 797 O O . ALA A 1 106 ? -20.518 10.894 16.087 1.00 88.12 106 ALA A O 1
ATOM 798 N N . GLU A 1 107 ? -19.381 12.783 16.500 1.00 86.69 107 GLU A N 1
ATOM 799 C CA . GLU A 1 107 ? -18.153 12.320 15.854 1.00 86.69 107 GLU A CA 1
ATOM 800 C C . GLU A 1 107 ? -17.593 11.065 16.541 1.00 86.69 107 GLU A C 1
ATOM 802 O O . GLU A 1 107 ? -17.127 10.140 15.876 1.00 86.69 107 GLU A O 1
ATOM 807 N N . ALA A 1 108 ? -17.669 10.987 17.876 1.00 87.75 108 ALA A N 1
ATOM 808 C CA . ALA A 1 108 ? -17.253 9.794 18.611 1.00 87.75 108 ALA A CA 1
ATOM 809 C C . ALA A 1 108 ? -18.033 8.539 18.197 1.00 87.75 108 ALA A C 1
ATOM 811 O O . ALA A 1 108 ? -17.436 7.468 18.061 1.00 87.75 108 ALA A O 1
ATOM 812 N N . GLN A 1 109 ? -19.344 8.668 17.987 1.00 87.81 109 GLN A N 1
ATOM 813 C CA . GLN A 1 109 ? -20.174 7.562 17.526 1.00 87.81 109 GLN A CA 1
ATOM 814 C C . GLN A 1 109 ? -19.817 7.163 16.090 1.00 87.81 109 GLN A C 1
ATOM 816 O O . GLN A 1 109 ? -19.588 5.980 15.842 1.00 87.81 109 GLN A O 1
ATOM 821 N N . ASP A 1 110 ? -19.638 8.137 15.192 1.00 88.44 110 ASP A N 1
ATOM 822 C CA . ASP A 1 110 ? -19.215 7.883 13.809 1.00 88.44 110 ASP A CA 1
ATOM 823 C C . ASP A 1 110 ? -17.883 7.110 13.750 1.00 88.44 110 ASP A C 1
ATOM 825 O O . ASP A 1 110 ? -17.721 6.185 12.949 1.00 88.44 110 ASP A O 1
ATOM 829 N N . ALA A 1 111 ? -16.921 7.446 14.622 1.00 86.50 111 ALA A N 1
ATOM 830 C CA . ALA A 1 111 ? -15.642 6.739 14.690 1.00 86.50 111 ALA A CA 1
ATOM 831 C C . ALA A 1 111 ? -15.827 5.268 15.086 1.00 86.50 111 ALA A C 1
ATOM 833 O O . ALA A 1 111 ? -15.265 4.378 14.446 1.00 86.50 111 ALA A O 1
ATOM 834 N N . ARG A 1 112 ? -16.628 4.998 16.123 1.00 88.69 112 ARG A N 1
ATOM 835 C CA . ARG A 1 112 ? -16.902 3.628 16.588 1.00 88.69 112 ARG A CA 1
ATOM 836 C C . ARG A 1 112 ? -17.579 2.800 15.515 1.00 88.69 112 ARG A C 1
ATOM 838 O O . ARG A 1 112 ? -17.175 1.661 15.282 1.00 88.69 112 ARG A O 1
ATOM 845 N N . ASP A 1 113 ? -18.575 3.377 14.857 1.00 88.12 113 ASP A N 1
ATOM 846 C CA . ASP A 1 113 ? -19.327 2.702 13.807 1.00 88.12 113 ASP A CA 1
ATOM 847 C C . ASP A 1 113 ? -18.396 2.340 12.641 1.00 88.12 113 ASP A C 1
ATOM 849 O O . ASP A 1 113 ? -18.424 1.208 12.152 1.00 88.12 113 ASP A O 1
ATOM 853 N N . LEU A 1 114 ? -17.486 3.245 12.262 1.00 86.00 114 LEU A N 1
ATOM 854 C CA . LEU A 1 114 ? -16.478 2.986 11.234 1.00 86.00 114 LEU A CA 1
ATOM 855 C C . LEU A 1 114 ? -15.482 1.889 11.642 1.00 86.00 114 LEU A C 1
ATOM 857 O O . LEU A 1 114 ? -15.195 0.992 10.846 1.00 86.00 114 LEU A O 1
ATOM 861 N N . GLY A 1 115 ? -14.979 1.919 12.879 1.00 86.44 115 GLY A N 1
ATOM 862 C CA . GLY A 1 115 ? -14.091 0.880 13.409 1.00 86.44 115 GLY A CA 1
ATOM 863 C C . GLY A 1 115 ? -14.752 -0.501 13.412 1.00 86.44 115 GLY A C 1
ATOM 864 O O . GLY A 1 115 ? -14.171 -1.481 12.937 1.00 86.44 115 GLY A O 1
ATOM 865 N N . GLN A 1 116 ? -16.006 -0.577 13.862 1.00 86.19 116 GLN A N 1
ATOM 866 C CA . GLN A 1 116 ? -16.792 -1.810 13.841 1.00 86.19 116 GLN A CA 1
ATOM 867 C C . GLN A 1 116 ? -17.059 -2.294 12.414 1.00 86.19 116 GLN A C 1
ATOM 869 O O . GLN A 1 116 ? -16.892 -3.483 12.135 1.00 86.19 116 GLN A O 1
ATOM 874 N N . ALA A 1 117 ? -17.418 -1.392 11.500 1.00 85.12 117 ALA A N 1
ATOM 875 C CA . ALA A 1 117 ? -17.655 -1.724 10.101 1.00 85.12 117 ALA A CA 1
ATOM 876 C C . ALA A 1 117 ? -16.394 -2.284 9.426 1.00 85.12 117 ALA A C 1
ATOM 878 O O . ALA A 1 117 ? -16.474 -3.298 8.736 1.00 85.12 117 ALA A O 1
ATOM 879 N N . LEU A 1 118 ? -15.219 -1.697 9.671 1.00 82.94 118 LEU A N 1
ATOM 880 C CA . LEU A 1 118 ? -13.947 -2.202 9.144 1.00 82.94 118 LEU A CA 1
ATOM 881 C C . LEU A 1 118 ? -13.570 -3.564 9.740 1.00 82.94 118 LEU A C 1
ATOM 883 O O . LEU A 1 118 ? -13.087 -4.437 9.018 1.00 82.94 118 LEU A O 1
ATOM 887 N N . ALA A 1 119 ? -13.834 -3.782 11.029 1.00 76.88 119 ALA A N 1
ATOM 888 C CA . ALA A 1 119 ? -13.574 -5.059 11.691 1.00 76.88 119 ALA A CA 1
ATOM 889 C C . ALA A 1 119 ? -14.529 -6.183 11.236 1.00 76.88 119 ALA A C 1
ATOM 891 O O . ALA A 1 119 ? -14.156 -7.360 11.221 1.00 76.88 119 ALA A O 1
ATOM 892 N N . GLN A 1 120 ? -15.773 -5.846 10.882 1.00 77.31 120 GLN A N 1
ATOM 893 C CA . GLN A 1 120 ? -16.809 -6.813 10.507 1.00 77.31 120 GLN A CA 1
ATOM 894 C C . GLN A 1 120 ? -16.894 -7.053 8.992 1.00 77.31 120 GLN A C 1
ATOM 896 O O . GLN A 1 120 ? -17.012 -8.204 8.567 1.00 77.31 120 GLN A O 1
ATOM 901 N N . GLY A 1 121 ? -16.803 -5.999 8.176 1.00 67.12 121 GLY A N 1
ATOM 902 C CA . GLY A 1 121 ? -17.151 -6.007 6.750 1.00 67.12 121 GLY A CA 1
ATOM 903 C C . GLY A 1 121 ? -16.286 -6.915 5.876 1.00 67.12 121 GLY A C 1
ATOM 904 O O . GLY A 1 121 ? -16.749 -7.423 4.861 1.00 67.12 121 GLY A O 1
ATOM 905 N N . LEU A 1 122 ? -15.049 -7.191 6.293 1.00 66.50 122 LEU A N 1
ATOM 906 C CA . LEU A 1 122 ? -14.114 -8.032 5.541 1.00 66.50 122 LEU A CA 1
ATOM 907 C C . LEU A 1 122 ? -13.801 -9.375 6.230 1.00 66.50 122 LEU A C 1
ATOM 909 O O . LEU A 1 122 ? -13.008 -10.174 5.724 1.00 66.50 122 LEU A O 1
ATOM 913 N N . ARG A 1 123 ? -14.484 -9.679 7.346 1.00 62.53 123 ARG A N 1
ATOM 914 C CA . ARG A 1 123 ? -14.231 -10.841 8.223 1.00 62.53 123 ARG A CA 1
ATOM 915 C C . ARG A 1 123 ? -14.473 -12.213 7.561 1.00 62.53 123 ARG A C 1
ATOM 917 O O . ARG A 1 123 ? -14.068 -13.237 8.111 1.00 62.53 123 ARG A O 1
ATOM 924 N N . GLY A 1 124 ? -15.093 -12.250 6.379 1.00 61.72 124 GLY A N 1
ATOM 925 C CA . GLY A 1 124 ? -15.267 -13.457 5.555 1.00 61.72 124 GLY A CA 1
ATOM 926 C C . GLY A 1 124 ? -14.344 -13.536 4.335 1.00 61.72 124 GLY A C 1
ATOM 927 O O . GLY A 1 124 ? -13.918 -14.628 3.971 1.00 61.72 124 GLY A O 1
ATOM 928 N N . HIS A 1 125 ? -13.997 -12.393 3.739 1.00 64.12 125 HIS A N 1
ATOM 929 C CA . HIS A 1 125 ? -13.254 -12.331 2.477 1.00 64.12 125 HIS A CA 1
ATOM 930 C C . HIS A 1 125 ? -11.735 -12.367 2.663 1.00 64.12 125 HIS A C 1
ATOM 932 O O . HIS A 1 125 ? -11.027 -12.786 1.759 1.00 64.12 125 HIS A O 1
ATOM 938 N N . LEU A 1 126 ? -11.225 -11.985 3.838 1.00 59.50 126 LEU A N 1
ATOM 939 C CA . LEU A 1 126 ? -9.783 -11.939 4.114 1.00 59.50 126 LEU A CA 1
ATOM 940 C C . LEU A 1 126 ? -9.223 -13.208 4.777 1.00 59.50 126 LEU A C 1
ATOM 942 O O . LEU A 1 126 ? -8.021 -13.290 5.036 1.00 59.50 126 LEU A O 1
ATOM 946 N N . LYS A 1 127 ? -10.063 -14.211 5.077 1.00 49.09 127 LYS A N 1
ATOM 947 C CA . LYS A 1 127 ? -9.606 -15.475 5.677 1.00 49.09 127 LYS A CA 1
ATOM 948 C C . LYS A 1 127 ? -8.633 -16.176 4.722 1.00 49.09 127 LY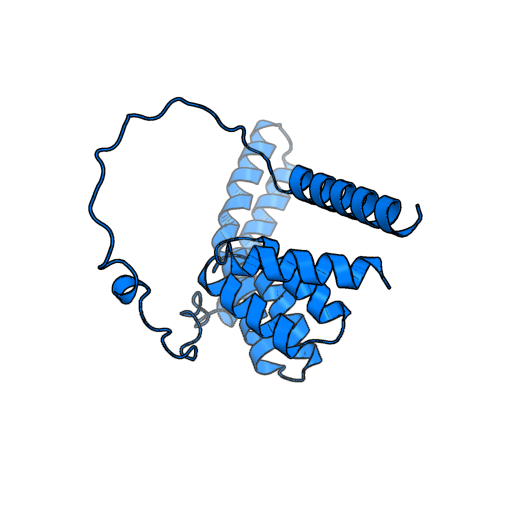S A C 1
ATOM 950 O O . LYS A 1 127 ? -9.038 -16.702 3.694 1.00 49.09 127 LYS A O 1
ATOM 955 N N . GLY A 1 128 ? -7.351 -16.181 5.083 1.00 51.75 128 GLY A N 1
ATOM 956 C CA . GLY A 1 128 ? -6.264 -16.802 4.316 1.00 51.75 128 GLY A CA 1
ATOM 957 C C . GLY A 1 128 ? -5.253 -15.811 3.735 1.00 51.75 128 GLY A C 1
ATOM 958 O O . GLY A 1 128 ? -4.167 -16.227 3.356 1.00 51.75 128 GLY A O 1
ATOM 959 N N . HIS A 1 129 ? -5.560 -14.510 3.722 1.00 50.94 129 HIS A N 1
ATOM 960 C CA . HIS A 1 129 ? -4.628 -13.459 3.305 1.00 50.94 129 HIS A CA 1
ATOM 961 C C . HIS A 1 129 ? -3.951 -12.870 4.544 1.00 50.94 129 HIS A C 1
ATOM 963 O O . HIS A 1 129 ? -4.168 -11.721 4.920 1.00 50.94 129 HIS A O 1
ATOM 969 N N . ALA A 1 130 ? -3.168 -13.705 5.230 1.00 41.47 130 ALA A N 1
ATOM 970 C CA . ALA A 1 130 ? -2.177 -13.211 6.182 1.00 41.47 130 ALA A CA 1
ATOM 971 C C . ALA A 1 130 ? -1.171 -12.314 5.431 1.00 41.47 130 ALA A C 1
ATOM 973 O O . ALA A 1 130 ? -1.054 -12.473 4.211 1.00 41.47 130 ALA A O 1
ATOM 974 N N . PRO A 1 131 ? -0.442 -11.399 6.102 1.00 46.25 131 PRO A N 1
ATOM 975 C CA . PRO A 1 131 ? 0.669 -10.683 5.480 1.00 46.25 131 PRO A CA 1
ATOM 976 C C . PRO A 1 131 ? 1.586 -11.709 4.815 1.00 46.25 131 PRO A C 1
ATOM 978 O O . PRO A 1 131 ? 2.266 -12.488 5.479 1.00 46.25 131 PRO A O 1
ATOM 981 N N . THR A 1 132 ? 1.494 -11.778 3.488 1.00 43.97 132 THR A N 1
ATOM 982 C CA . THR A 1 132 ? 2.159 -12.788 2.674 1.00 43.97 132 THR A CA 1
ATOM 983 C C . THR A 1 132 ? 3.652 -12.702 2.941 1.00 43.97 132 THR A C 1
ATOM 985 O O . THR A 1 132 ? 4.214 -11.603 2.861 1.00 43.97 132 THR A O 1
ATOM 988 N N . GLU A 1 133 ? 4.276 -13.849 3.231 1.00 39.31 133 GLU A N 1
ATOM 989 C CA . GLU A 1 133 ? 5.731 -14.000 3.196 1.00 39.31 133 GLU A CA 1
ATOM 990 C C . GLU A 1 133 ? 6.281 -13.311 1.933 1.00 39.31 133 GLU A C 1
ATOM 992 O O . GLU A 1 133 ? 5.633 -13.355 0.878 1.00 39.31 133 GLU A O 1
ATOM 997 N N . PRO A 1 134 ? 7.450 -12.651 2.019 1.00 40.09 134 PRO A N 1
ATOM 998 C CA . PRO A 1 134 ? 8.049 -11.989 0.868 1.00 40.09 134 PRO A CA 1
ATOM 999 C C . PRO A 1 134 ? 8.163 -12.980 -0.302 1.00 40.09 134 PRO A C 1
ATOM 1001 O O . PRO A 1 134 ? 8.392 -14.171 -0.069 1.00 40.09 134 PRO A O 1
ATOM 1004 N N . PRO A 1 135 ? 7.990 -12.524 -1.557 1.00 40.75 135 PRO A N 1
ATOM 1005 C CA . PRO A 1 135 ? 7.925 -13.412 -2.710 1.00 40.75 135 PRO A CA 1
ATOM 1006 C C . PRO A 1 135 ? 9.154 -14.330 -2.760 1.00 40.75 135 PRO A C 1
ATOM 1008 O O . PRO A 1 135 ? 10.287 -13.879 -2.944 1.00 40.75 135 PRO A O 1
ATOM 1011 N N . ARG A 1 136 ? 8.922 -15.641 -2.595 1.00 42.31 136 ARG A N 1
ATOM 1012 C CA . ARG A 1 136 ? 9.915 -16.693 -2.850 1.00 42.31 136 ARG A CA 1
ATOM 1013 C C . ARG A 1 136 ? 10.197 -16.705 -4.349 1.00 42.31 136 ARG A C 1
ATOM 1015 O O . ARG A 1 136 ? 9.479 -17.337 -5.114 1.00 42.31 136 ARG A O 1
ATOM 1022 N N . GLY A 1 137 ? 11.205 -15.950 -4.768 1.00 39.00 137 GLY A N 1
ATOM 1023 C CA . GLY A 1 137 ? 11.556 -15.844 -6.184 1.00 39.00 137 GLY A CA 1
ATOM 1024 C C . GLY A 1 137 ? 12.696 -14.892 -6.530 1.00 39.00 137 GLY A C 1
ATOM 1025 O O . GLY A 1 137 ? 13.085 -14.842 -7.692 1.00 39.00 137 GLY A O 1
ATOM 1026 N N . VAL A 1 138 ? 13.276 -14.163 -5.572 1.00 42.47 138 VAL A N 1
ATOM 1027 C CA . VAL A 1 138 ? 14.546 -13.471 -5.828 1.00 42.47 138 VAL A CA 1
ATOM 1028 C C . VAL A 1 138 ? 15.701 -14.466 -5.663 1.00 42.47 138 VAL A C 1
ATOM 1030 O O . VAL A 1 138 ? 15.847 -15.028 -4.574 1.00 42.47 138 VAL A O 1
ATOM 1033 N N . PRO A 1 139 ? 16.515 -14.731 -6.706 1.00 36.50 139 PRO A N 1
ATOM 1034 C CA . PRO A 1 139 ? 17.719 -15.533 -6.544 1.00 36.50 139 PRO A CA 1
ATOM 1035 C C . PRO A 1 139 ? 18.599 -14.884 -5.476 1.00 36.50 139 PRO A C 1
ATOM 1037 O O . PRO A 1 139 ? 18.809 -13.669 -5.476 1.00 36.50 139 PRO A O 1
ATOM 1040 N N . SER A 1 140 ? 19.066 -15.705 -4.538 1.00 34.09 140 SER A N 1
ATOM 1041 C CA . SER A 1 140 ? 19.964 -15.308 -3.461 1.00 34.09 140 SER A CA 1
ATOM 1042 C C . SER A 1 140 ? 21.182 -14.598 -4.051 1.00 34.09 140 SER A C 1
ATOM 1044 O O . SER A 1 140 ? 22.001 -15.221 -4.724 1.00 34.09 140 SER A O 1
ATOM 1046 N N . MET A 1 141 ? 21.302 -13.291 -3.817 1.00 37.53 141 MET A N 1
ATOM 1047 C CA . MET A 1 141 ? 22.541 -12.580 -4.122 1.00 37.53 141 MET A CA 1
ATOM 1048 C C . MET A 1 141 ? 23.612 -13.006 -3.107 1.00 37.53 141 MET A C 1
ATOM 1050 O O . MET A 1 141 ? 23.294 -13.163 -1.924 1.00 37.53 141 MET A O 1
ATOM 1054 N N . PRO A 1 142 ? 24.865 -13.219 -3.544 1.00 33.69 142 PRO A N 1
ATOM 1055 C CA . PRO A 1 142 ? 25.938 -13.665 -2.669 1.00 33.69 142 PRO A CA 1
ATOM 1056 C C . PRO A 1 142 ? 26.211 -12.626 -1.577 1.00 33.69 142 PRO A C 1
ATOM 1058 O O . PRO A 1 142 ? 26.246 -11.420 -1.827 1.00 33.69 142 PRO A O 1
ATOM 1061 N N . SER A 1 143 ? 26.399 -13.113 -0.352 1.00 35.19 143 SER A N 1
ATOM 1062 C CA . SER A 1 143 ? 26.705 -12.311 0.828 1.00 35.19 143 SER A CA 1
ATOM 1063 C C . SER A 1 143 ? 27.939 -11.427 0.603 1.00 35.19 143 SER A C 1
ATOM 1065 O O . SER A 1 143 ? 29.008 -11.918 0.244 1.00 35.19 143 SER A O 1
ATOM 1067 N N . ILE A 1 144 ? 27.829 -10.137 0.941 1.00 45.66 144 ILE A N 1
ATOM 1068 C CA . ILE A 1 144 ? 28.923 -9.136 0.946 1.00 45.66 144 ILE A CA 1
ATOM 1069 C C . ILE A 1 144 ? 30.090 -9.529 1.892 1.00 45.66 144 ILE A C 1
ATOM 1071 O O . ILE A 1 144 ? 31.147 -8.903 1.909 1.00 45.66 144 ILE A O 1
ATOM 1075 N N . GLN A 1 145 ? 29.964 -10.634 2.630 1.00 38.72 145 GLN A N 1
ATOM 1076 C CA . GLN A 1 145 ? 30.997 -11.172 3.515 1.00 38.72 145 GLN A CA 1
ATOM 1077 C C . GLN A 1 145 ? 32.307 -11.579 2.819 1.00 38.72 145 GLN A C 1
ATOM 1079 O O . GLN A 1 145 ? 33.314 -11.709 3.509 1.00 38.72 145 GLN A O 1
ATOM 1084 N N . GLN A 1 146 ? 32.345 -11.738 1.490 1.00 37.03 146 GLN A N 1
ATOM 1085 C CA . GLN A 1 146 ? 33.590 -12.068 0.776 1.00 37.03 146 GLN A CA 1
ATOM 1086 C C . GLN A 1 146 ? 34.448 -10.860 0.363 1.00 37.03 146 GLN A C 1
ATOM 1088 O O . GLN A 1 146 ? 35.593 -11.057 -0.032 1.00 37.03 146 GLN A O 1
ATOM 1093 N N . ALA A 1 147 ? 33.961 -9.620 0.486 1.00 36.38 147 ALA A N 1
ATOM 1094 C CA . ALA A 1 147 ? 34.739 -8.434 0.101 1.00 36.38 147 A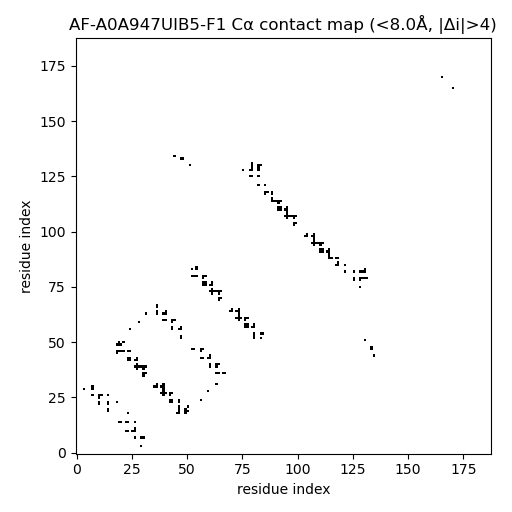LA A CA 1
ATOM 1095 C C . ALA A 1 147 ? 35.502 -7.773 1.269 1.00 36.38 147 ALA A C 1
ATOM 1097 O O . ALA A 1 147 ? 36.318 -6.883 1.044 1.00 36.38 147 ALA A O 1
ATOM 1098 N N . ALA A 1 148 ? 35.263 -8.196 2.516 1.00 35.31 148 ALA A N 1
ATOM 1099 C CA . ALA A 1 148 ? 35.784 -7.522 3.711 1.00 35.31 148 ALA A CA 1
ATOM 1100 C C . ALA A 1 148 ? 37.011 -8.199 4.359 1.00 35.31 148 ALA A C 1
ATOM 1102 O O . ALA A 1 148 ? 37.428 -7.798 5.442 1.00 35.31 148 ALA A O 1
ATOM 1103 N N . SER A 1 149 ? 37.614 -9.214 3.730 1.00 40.09 149 SER A N 1
ATOM 1104 C CA . SER A 1 149 ? 38.746 -9.965 4.305 1.00 40.09 149 SER A CA 1
ATOM 1105 C C . SER A 1 149 ? 40.140 -9.430 3.945 1.00 40.09 149 SER A C 1
ATOM 1107 O O . SER A 1 149 ? 41.131 -10.122 4.166 1.00 40.09 149 SER A O 1
ATOM 1109 N N . SER A 1 150 ? 40.269 -8.202 3.434 1.00 41.03 150 SER A N 1
ATOM 1110 C CA . SER A 1 150 ? 41.586 -7.617 3.139 1.00 41.03 150 SER A CA 1
ATOM 1111 C C . SER A 1 150 ? 41.678 -6.124 3.461 1.00 41.03 150 SER A C 1
ATOM 1113 O O . SER A 1 150 ? 41.839 -5.296 2.569 1.00 41.03 150 SER A O 1
ATOM 1115 N N . ALA A 1 151 ? 41.606 -5.765 4.743 1.00 39.88 151 ALA A N 1
ATOM 1116 C CA . ALA A 1 151 ? 42.139 -4.490 5.228 1.00 39.88 151 ALA A CA 1
ATOM 1117 C C . ALA A 1 151 ? 42.508 -4.606 6.721 1.00 39.88 151 ALA A C 1
ATOM 1119 O O . ALA A 1 151 ? 41.669 -5.039 7.512 1.00 39.88 151 ALA A O 1
ATOM 1120 N N . PRO A 1 152 ? 43.739 -4.257 7.145 1.00 34.75 152 PRO A N 1
ATOM 1121 C CA . PRO A 1 152 ? 44.116 -4.318 8.552 1.00 34.75 152 PRO A CA 1
ATOM 1122 C C . PRO A 1 152 ? 43.455 -3.183 9.348 1.00 34.75 152 PRO A C 1
ATOM 1124 O O . PRO A 1 152 ? 43.415 -2.030 8.918 1.00 34.75 152 PRO A O 1
ATOM 1127 N N . ALA A 1 153 ? 42.948 -3.541 10.527 1.00 33.94 153 ALA A N 1
ATOM 1128 C CA . ALA A 1 153 ? 42.270 -2.665 11.471 1.00 33.94 153 ALA A CA 1
ATOM 1129 C C . ALA A 1 153 ? 43.175 -1.517 11.957 1.00 33.94 153 ALA A C 1
ATOM 1131 O O . ALA A 1 153 ? 44.259 -1.751 12.493 1.00 33.94 153 ALA A O 1
ATOM 1132 N N . ARG A 1 154 ? 42.700 -0.272 11.827 1.00 37.12 154 ARG A N 1
ATOM 1133 C CA . ARG A 1 154 ? 43.194 0.873 12.608 1.00 37.12 154 ARG A CA 1
ATOM 1134 C C . ARG A 1 154 ? 42.247 1.116 13.794 1.00 37.12 154 ARG A C 1
ATOM 1136 O O . ARG A 1 154 ? 41.036 1.038 13.589 1.00 37.12 154 ARG A O 1
ATOM 1143 N N . PRO A 1 155 ? 42.758 1.378 15.012 1.00 38.12 155 PRO A N 1
ATOM 1144 C CA . PRO A 1 155 ? 41.928 1.619 16.191 1.00 38.12 155 PRO A CA 1
ATOM 1145 C C . PRO A 1 155 ? 40.996 2.831 16.049 1.00 38.12 155 PRO A C 1
ATOM 1147 O O . PRO A 1 155 ? 41.380 3.862 15.505 1.00 38.12 155 PRO A O 1
ATOM 1150 N N . LEU A 1 156 ? 39.776 2.654 16.556 1.00 37.16 156 LEU A N 1
ATOM 1151 C CA . LEU A 1 156 ? 38.650 3.587 16.565 1.00 37.16 156 LEU A CA 1
ATOM 1152 C C . LEU A 1 156 ? 38.884 4.736 17.562 1.00 37.16 156 LEU A C 1
ATOM 1154 O O . LEU A 1 156 ? 39.095 4.479 18.746 1.00 37.16 156 LEU A O 1
ATOM 1158 N N . GLU A 1 157 ? 38.779 5.984 17.103 1.00 39.81 157 GLU A N 1
ATOM 1159 C CA . GLU A 1 157 ? 38.556 7.154 17.968 1.00 39.81 157 GLU A CA 1
ATOM 1160 C C . GLU A 1 157 ? 37.043 7.359 18.218 1.00 39.81 157 GLU A C 1
ATOM 1162 O O . GLU A 1 157 ? 36.227 7.022 17.353 1.00 39.81 157 GLU A O 1
ATOM 1167 N N . PRO A 1 158 ? 36.641 7.853 19.408 1.00 43.09 158 PRO A N 1
ATOM 1168 C CA . PRO A 1 158 ? 35.240 7.948 19.827 1.00 43.09 158 PRO A CA 1
ATOM 1169 C C . PRO A 1 158 ? 34.466 9.079 19.113 1.00 43.09 158 PRO A C 1
ATOM 1171 O O . PRO A 1 158 ? 35.072 10.034 18.631 1.00 43.09 158 PRO A O 1
ATOM 1174 N N . PRO A 1 159 ? 33.121 8.994 19.048 1.00 44.28 159 PRO A N 1
ATOM 1175 C CA . PRO A 1 159 ? 32.307 9.867 18.206 1.00 44.28 159 PRO A CA 1
ATOM 1176 C C . PRO A 1 159 ? 31.993 11.215 18.875 1.00 44.28 159 PRO A C 1
ATOM 1178 O O . PRO A 1 159 ? 31.503 11.253 20.004 1.00 44.28 159 PRO A O 1
ATOM 1181 N N . GLU A 1 160 ? 32.183 12.315 18.143 1.00 35.34 160 GLU A N 1
ATOM 1182 C CA . GLU A 1 160 ? 31.551 13.608 18.444 1.00 35.34 160 GLU A CA 1
ATOM 1183 C C . GLU A 1 160 ? 30.172 13.743 17.759 1.00 35.34 160 GLU A C 1
ATOM 1185 O O . GLU A 1 160 ? 29.903 13.066 16.760 1.00 35.34 160 GLU A O 1
ATOM 1190 N N . PRO A 1 161 ? 29.253 14.565 18.305 1.00 52.75 161 PRO A N 1
ATOM 1191 C CA . PRO A 1 161 ? 27.822 14.356 18.139 1.00 52.75 161 PRO A CA 1
ATOM 1192 C C . PRO A 1 161 ? 27.157 15.276 17.099 1.00 52.75 161 PRO A C 1
ATOM 1194 O O . PRO A 1 161 ? 27.561 16.414 16.883 1.00 52.75 161 PRO A O 1
ATOM 1197 N N . SER A 1 162 ? 25.990 14.815 16.630 1.00 44.38 162 SER A N 1
ATOM 1198 C CA . SER A 1 162 ? 24.873 15.594 16.055 1.00 44.38 162 SER A CA 1
ATOM 1199 C C . SER A 1 162 ? 24.905 15.878 14.545 1.00 44.38 162 SER A C 1
ATOM 1201 O O . SER A 1 162 ? 25.429 16.890 14.091 1.00 44.38 162 SER A O 1
ATOM 1203 N N . ALA A 1 163 ? 24.177 15.062 13.774 1.00 41.34 163 ALA A N 1
ATOM 1204 C CA . ALA A 1 163 ? 23.596 15.480 12.496 1.00 41.34 163 ALA A CA 1
ATOM 1205 C C . ALA A 1 163 ? 22.058 15.557 12.638 1.00 41.34 163 ALA A C 1
ATOM 1207 O O . ALA A 1 163 ? 21.454 14.634 13.191 1.00 41.34 163 ALA A O 1
ATOM 1208 N N . PRO A 1 164 ? 21.409 16.650 12.191 1.00 42.34 164 PRO A N 1
ATOM 1209 C CA . PRO A 1 164 ? 19.997 16.905 12.440 1.00 42.34 164 PRO A CA 1
ATOM 1210 C C . PRO A 1 164 ? 19.097 16.033 11.563 1.00 42.34 164 PRO A C 1
ATOM 1212 O O . PRO A 1 164 ? 19.421 15.686 10.427 1.00 42.34 164 PRO A O 1
ATOM 1215 N N . GLN A 1 165 ? 17.920 15.731 12.103 1.00 45.41 165 GLN A N 1
ATOM 1216 C CA . GLN A 1 165 ? 16.828 15.013 11.455 1.00 45.41 165 GLN A CA 1
ATOM 1217 C C . GLN A 1 165 ? 16.374 15.759 10.184 1.00 45.41 165 GLN A C 1
ATOM 1219 O O . GLN A 1 165 ? 15.554 16.673 10.238 1.00 45.41 165 GLN A O 1
ATOM 1224 N N . SER A 1 166 ? 16.910 15.391 9.020 1.00 41.06 166 SER A N 1
ATOM 1225 C CA . SER A 1 166 ? 16.440 15.899 7.728 1.00 41.06 166 SER A CA 1
ATOM 1226 C C . SER A 1 166 ? 15.366 14.966 7.178 1.00 41.06 166 SER A C 1
ATOM 1228 O O . SER A 1 166 ? 15.669 13.957 6.545 1.00 41.06 166 SER A O 1
ATOM 1230 N N . GLY A 1 167 ? 14.100 15.312 7.410 1.00 43.22 167 GLY A N 1
ATOM 1231 C CA . GLY A 1 167 ? 12.966 14.620 6.802 1.00 43.22 167 GLY A CA 1
ATOM 1232 C C . GLY A 1 167 ? 12.953 14.708 5.261 1.00 43.22 167 GLY A C 1
ATOM 1233 O O . GLY A 1 167 ? 13.612 15.570 4.670 1.00 43.22 167 GLY A O 1
ATOM 1234 N N . PRO A 1 168 ? 12.159 13.854 4.590 1.00 47.06 168 PRO A N 1
ATOM 1235 C CA . PRO A 1 168 ? 12.172 13.672 3.131 1.00 47.06 168 PRO A CA 1
ATOM 1236 C C . PRO A 1 168 ? 11.833 14.933 2.313 1.00 47.06 168 PRO A C 1
ATOM 1238 O O . PRO A 1 168 ? 12.217 15.030 1.150 1.00 47.06 168 PRO A O 1
ATOM 1241 N N . SER A 1 169 ? 11.164 15.926 2.911 1.00 44.28 169 SER A N 1
ATOM 1242 C CA . SER A 1 169 ? 10.814 17.199 2.255 1.00 44.28 169 SER A CA 1
ATOM 1243 C C . SER A 1 169 ? 12.038 18.092 1.976 1.00 44.28 169 SER A C 1
ATOM 1245 O O . SER A 1 169 ? 12.088 18.784 0.962 1.00 44.28 169 SER A O 1
ATOM 1247 N N . ASN A 1 170 ? 13.078 18.021 2.815 1.00 54.22 170 ASN A N 1
ATOM 1248 C CA . ASN A 1 170 ? 14.319 18.776 2.598 1.00 54.22 170 ASN A CA 1
ATOM 1249 C C . ASN A 1 170 ? 15.224 18.133 1.540 1.00 54.22 170 ASN A C 1
ATOM 1251 O O . ASN A 1 170 ? 16.051 18.822 0.946 1.00 54.22 170 ASN A O 1
ATOM 1255 N N . LEU A 1 171 ? 15.062 16.830 1.289 1.00 59.97 171 LEU A N 1
ATOM 1256 C CA . LEU A 1 171 ? 15.834 16.112 0.280 1.00 59.97 171 LEU A CA 1
ATOM 1257 C C . LEU A 1 171 ? 15.355 16.462 -1.132 1.00 59.97 171 LEU A C 1
ATOM 1259 O O . LEU A 1 171 ? 16.182 16.774 -1.974 1.00 59.97 171 LEU A O 1
ATOM 1263 N N . LEU A 1 172 ? 14.037 16.508 -1.362 1.00 55.53 172 LEU A N 1
ATOM 1264 C CA . LEU A 1 172 ? 13.467 16.955 -2.641 1.00 55.53 172 LEU A CA 1
ATOM 1265 C C . LEU A 1 172 ? 13.901 18.383 -2.989 1.00 55.53 172 LEU A C 1
ATOM 1267 O O . LEU A 1 172 ? 14.418 18.613 -4.073 1.00 55.53 172 LEU A O 1
ATOM 1271 N N . LYS A 1 173 ? 13.813 19.315 -2.032 1.00 65.38 173 LYS A N 1
ATOM 1272 C CA . LYS A 1 173 ? 14.280 20.698 -2.232 1.00 65.38 173 LYS A CA 1
ATOM 1273 C C . LYS A 1 173 ? 15.780 20.778 -2.517 1.00 65.38 173 LYS A C 1
ATOM 1275 O O . LYS A 1 173 ? 16.227 21.621 -3.289 1.00 65.38 173 LYS A O 1
ATOM 1280 N N . ARG A 1 174 ? 16.578 19.901 -1.895 1.00 63.69 174 ARG A N 1
ATOM 1281 C CA . ARG A 1 174 ? 18.016 19.800 -2.178 1.00 63.69 174 ARG A CA 1
ATOM 1282 C C . ARG A 1 174 ? 18.279 19.236 -3.571 1.00 63.69 174 ARG A C 1
ATOM 1284 O O . ARG A 1 174 ? 19.126 19.783 -4.267 1.00 63.69 174 ARG A O 1
ATOM 1291 N N . LEU A 1 175 ? 17.540 18.217 -3.995 1.00 58.97 175 LEU A N 1
ATOM 1292 C CA . LEU A 1 175 ? 17.653 17.646 -5.337 1.00 58.97 175 LEU A CA 1
ATOM 1293 C C . LEU A 1 175 ? 17.253 18.669 -6.410 1.00 58.97 175 LEU A C 1
ATOM 1295 O O . LEU A 1 175 ? 18.032 18.894 -7.331 1.00 58.97 175 LEU A O 1
ATOM 1299 N N . GLU A 1 176 ? 16.147 19.393 -6.218 1.00 63.44 176 GLU A N 1
ATOM 1300 C CA . GLU A 1 176 ? 15.735 20.508 -7.085 1.00 63.44 176 GLU A CA 1
ATOM 1301 C C . GLU A 1 176 ? 16.819 21.597 -7.165 1.00 63.44 176 GLU A C 1
ATOM 1303 O O . GLU A 1 176 ? 17.150 22.087 -8.246 1.00 63.44 176 GLU A O 1
ATOM 1308 N N . SER A 1 177 ? 17.437 21.950 -6.029 1.00 68.44 177 SER A N 1
ATOM 1309 C CA . SER A 1 177 ? 18.519 22.945 -6.000 1.00 68.44 177 SER A CA 1
ATOM 1310 C C . SER A 1 177 ? 19.785 22.478 -6.733 1.00 68.44 177 SER A C 1
ATOM 1312 O O . SER A 1 177 ? 20.457 23.274 -7.390 1.00 68.44 177 SER A O 1
ATOM 1314 N N . MET A 1 178 ? 20.100 21.181 -6.666 1.00 60.28 178 MET A N 1
ATOM 1315 C CA . MET A 1 178 ? 21.256 20.595 -7.347 1.00 60.28 178 MET A CA 1
ATOM 1316 C C . MET A 1 178 ? 21.019 20.485 -8.854 1.00 60.28 178 MET A C 1
ATOM 1318 O O . MET A 1 178 ? 21.924 20.760 -9.642 1.00 60.28 178 MET A O 1
ATOM 1322 N N . GLU A 1 179 ? 19.797 20.153 -9.262 1.00 59.19 179 GLU A N 1
ATOM 1323 C CA . GLU A 1 179 ? 19.400 20.100 -10.665 1.00 59.19 179 GLU A CA 1
ATOM 1324 C C . GLU A 1 179 ? 19.433 21.493 -11.319 1.00 59.19 179 GLU A C 1
ATOM 1326 O O . GLU A 1 179 ? 19.976 21.661 -12.415 1.00 59.19 179 GLU A O 1
ATOM 1331 N N . GLN A 1 180 ? 18.938 22.525 -10.626 1.00 65.88 180 GLN A N 1
ATOM 1332 C CA . GLN A 1 180 ? 19.029 23.911 -11.096 1.00 65.88 180 GLN A CA 1
ATOM 1333 C C . GLN A 1 180 ? 20.485 24.375 -11.247 1.00 65.88 180 GLN A C 1
ATOM 1335 O O . GLN A 1 180 ? 20.829 25.002 -12.252 1.00 65.88 180 GLN A O 1
ATOM 1340 N N . ALA A 1 181 ? 21.360 24.017 -10.303 1.00 64.25 181 ALA A N 1
ATOM 1341 C CA . ALA A 1 181 ? 22.785 24.330 -10.379 1.00 64.25 181 ALA A CA 1
ATOM 1342 C C . ALA A 1 181 ? 23.489 23.606 -11.546 1.00 64.25 181 ALA A C 1
ATOM 1344 O O . ALA A 1 181 ? 24.348 24.189 -12.212 1.00 64.25 181 ALA A O 1
ATOM 1345 N N . ALA A 1 182 ? 23.108 22.359 -11.840 1.00 51.84 182 ALA A N 1
ATOM 1346 C CA . ALA A 1 182 ? 23.638 21.610 -12.979 1.00 51.84 182 ALA A CA 1
ATOM 1347 C C . ALA A 1 182 ? 23.211 22.231 -14.321 1.00 51.84 182 ALA A C 1
ATOM 1349 O O . ALA A 1 182 ? 24.033 22.386 -15.223 1.00 51.84 182 ALA A O 1
ATOM 1350 N N . ARG A 1 183 ? 21.954 22.679 -14.435 1.00 55.50 183 ARG A N 1
ATOM 1351 C CA . ARG A 1 183 ? 21.432 23.353 -15.639 1.00 55.50 183 ARG A CA 1
ATOM 1352 C C . ARG A 1 183 ? 22.089 24.703 -15.908 1.00 55.50 183 ARG A C 1
ATOM 1354 O O . ARG A 1 183 ? 22.306 25.050 -17.066 1.00 55.50 183 ARG A O 1
ATOM 1361 N N . GLN A 1 184 ? 22.430 25.453 -14.861 1.00 59.78 184 GLN A N 1
ATOM 1362 C CA . GLN A 1 184 ? 23.146 26.725 -15.001 1.00 59.78 184 GLN A CA 1
ATOM 1363 C C . GLN A 1 184 ? 24.578 26.538 -15.521 1.00 59.78 184 GLN A C 1
ATOM 1365 O O . GLN A 1 184 ? 25.068 27.385 -16.259 1.00 59.78 184 GLN A O 1
ATOM 1370 N N . ARG A 1 185 ? 25.226 25.408 -15.212 1.00 53.78 185 ARG A N 1
ATOM 1371 C CA . ARG A 1 185 ? 26.583 25.086 -15.686 1.00 53.78 185 ARG A CA 1
ATOM 1372 C C . ARG A 1 185 ? 26.671 24.688 -17.158 1.00 53.78 185 ARG A C 1
ATOM 1374 O O . ARG A 1 185 ? 27.737 24.814 -17.739 1.00 53.78 185 ARG A O 1
ATOM 1381 N N . VAL A 1 186 ? 25.582 24.205 -17.751 1.00 51.69 186 VAL A N 1
ATOM 1382 C CA . VAL A 1 186 ? 25.539 23.785 -19.167 1.00 51.69 186 VAL A CA 1
ATOM 1383 C C . VAL A 1 186 ? 25.198 24.959 -20.102 1.00 51.69 186 VAL A C 1
ATOM 1385 O O . VAL A 1 186 ? 25.320 24.848 -21.317 1.00 51.69 186 VAL A O 1
ATOM 1388 N N . ARG A 1 187 ? 24.773 26.101 -19.547 1.00 48.34 187 ARG A N 1
ATOM 1389 C CA . ARG A 1 187 ? 24.344 27.293 -20.297 1.00 48.34 187 ARG A CA 1
ATOM 1390 C C . ARG A 1 187 ? 25.348 28.454 -20.267 1.00 48.34 187 ARG A C 1
ATOM 1392 O O . ARG A 1 187 ? 25.019 29.514 -20.797 1.00 48.34 187 ARG A O 1
ATOM 1399 N N . GLY A 1 188 ? 26.501 28.265 -19.624 1.00 44.66 188 GLY A N 1
ATOM 1400 C CA . GLY A 1 188 ? 27.588 29.242 -19.501 1.00 44.66 188 GLY A CA 1
ATOM 1401 C C . GLY A 1 188 ? 28.842 28.818 -20.246 1.00 44.66 188 GLY A C 1
ATOM 1402 O O . GLY A 1 188 ? 28.972 27.607 -20.526 1.00 44.66 188 GLY A O 1
#

Mean predicted aligned error: 15.29 Å

pLDDT: mean 73.76, std 21.39, range [33.69, 96.5]

Radius of gyration: 22.47 Å; Cα contacts (8 Å, |Δi|>4): 148; chains: 1; bounding box: 66×46×46 Å

Sequence (188 aa):
MADSAAELFLLEAWVADNPGSRLFLKLAQAYKEAGRLDESAQVLQRGLVMHPAMVEARQLLAQV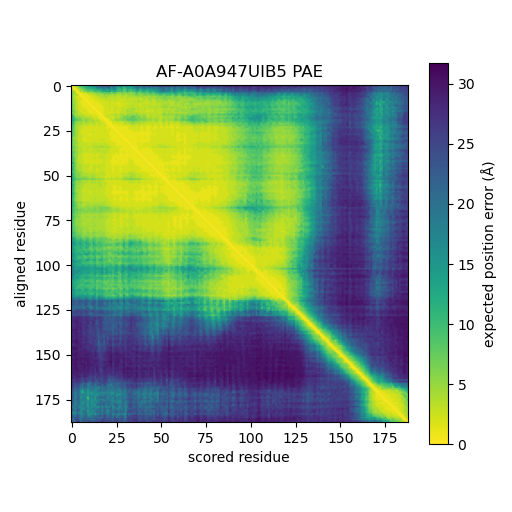LGEKGDQEAALNQLMTAAAELCSHAGVFDGLASLWEAKGRQAEAQDARDLGQALAQGLRGHLKGHAPTEPPRGVPSMPSIQQAASSAPARPLEPPEPSAPQSGPSNLLKRLESMEQAARQRVRG